Protein AF-A0AAW1LAT9-F1 (afdb_monomer)

Radius of gyration: 32.19 Å; Cα contacts (8 Å, |Δi|>4): 393; chains: 1; bounding box: 120×60×89 Å

Sequence (285 aa):
MSGELLQCYNRGCGQKYHADKNAEDSCRHHPGEPFFHDAYKGWSCCNRKCTDFTEFLNIRGCTVSKHSNIKPIEPEKPVQSIPDVEIVEVKPVQPAMKRPPFNTPMTTMNPEIAPSVKQNISVSSENTTNANSSEVTVGTSCKNRGCTTSYEGPTSDSSTCTYHPGVPIFHEVKLDVRQDNIYGRKKMTTSVIKLSPVRLYANLVFPQELGATFNIDIELNGVIDVEKSNVQMLGTKVEIKMKKAEPSNWRMLEYRKSSEGKAEVETLNPNDLAPKVEGVDLEDL

Secondary structure (DSSP, 8-state):
----EEEP-STTT--EEEGGG--TTSEEE--SPEEEETTEEEETTSS-EESSHHHHHT---SEEE----SPPPPPPP-----SS---------PPPPPPPPTTPPPEEP-PEEPHHHHGGGSS------------PPTTPBP-STT--PBP-STTGGGS------PPPPPBTTEEEEE-SS----S--TT-EEEEETTEEEEEEEETTTTTEEEEEEEEBSS-EEEEEEEEEEETTEEEEEEEESS----S-SB---------------TTS----PPP------

Nearest PDB structures (foldseek):
  2yrt-assembly1_A  TM=9.337E-01  e=6.700E-08  Homo sapiens
  2xcm-assembly2_F  TM=8.216E-01  e=5.467E-06  Arabidopsis thaliana
  2jki-assembly3_U  TM=8.603E-01  e=1.417E-03  Arabidopsis thaliana
  7krj-assembly1_C  TM=8.063E-01  e=4.499E-03  Homo sapiens
  7l7i-assembly1_E  TM=7.683E-01  e=5.607E-03  Homo sapiens

pLDDT: mean 72.93, std 19.45, range [32.0, 96.38]

Foldseek 3Di:
DPADWAFFQAALFRDTDGPVPFDFQPTAHAPFDWDADPLWIEGPRDPDIDNDPVVNSNPTHPDGGTGDNDHPDDPDDPPPPPPDDPDPPVPPQPPADDADDPPFDWDWADADEDPVQVVVPPDDDDDDDDDDDPDQDFQCADPAAQFGDTHRPPVCVPPDGDHDPDDDDDDAQKDKDFAPDFDDDDDQVVWIWIDDQFWTWTWGFDVVVVRDIDTDIAGFQGGFDNVPWHWYDDGGIIITHTHGPHPDDDPDGHHDDPPDDDDPDPPDDPPPDDDDDDDDDDDPD

Structure (mmCIF, N/CA/C/O backbone):
data_AF-A0AAW1LAT9-F1
#
_entry.id   AF-A0AAW1LAT9-F1
#
loop_
_atom_site.group_PDB
_atom_site.id
_atom_site.type_symbol
_atom_site.label_atom_id
_atom_site.label_alt_id
_atom_site.label_comp_id
_atom_site.label_asym_id
_atom_site.label_entity_id
_atom_site.label_seq_id
_atom_site.pdbx_PDB_ins_code
_atom_site.Cartn_x
_atom_site.Cartn_y
_atom_site.Cartn_z
_atom_site.occupancy
_atom_site.B_iso_or_equiv
_atom_site.auth_seq_id
_atom_site.auth_comp_id
_atom_site.auth_asym_id
_atom_site.auth_atom_id
_atom_site.pdbx_PDB_model_num
ATOM 1 N N . MET A 1 1 ? 13.968 -2.050 -49.271 1.00 48.12 1 MET A N 1
ATOM 2 C CA . MET A 1 1 ? 14.204 -3.131 -48.293 1.00 48.12 1 MET A CA 1
ATOM 3 C C . MET A 1 1 ? 13.776 -2.609 -46.934 1.00 48.12 1 MET A C 1
ATOM 5 O O . MET A 1 1 ? 14.471 -1.780 -46.365 1.00 48.12 1 MET A O 1
ATOM 9 N N . SER A 1 2 ? 12.582 -2.966 -46.475 1.00 59.56 2 SER A N 1
ATOM 10 C CA . SER A 1 2 ? 12.101 -2.628 -45.133 1.00 59.56 2 SER A CA 1
ATOM 11 C C . SER A 1 2 ? 12.754 -3.600 -44.149 1.00 59.56 2 SER A C 1
ATOM 13 O O . SER A 1 2 ? 12.370 -4.764 -44.097 1.00 59.56 2 SER A O 1
ATOM 15 N N . GLY A 1 3 ? 13.798 -3.149 -43.447 1.00 72.25 3 GLY A N 1
ATOM 16 C CA . GLY A 1 3 ? 14.499 -3.956 -42.446 1.00 72.25 3 GLY A CA 1
ATOM 17 C C . GLY A 1 3 ? 13.572 -4.378 -41.302 1.00 72.25 3 GLY A C 1
ATOM 18 O O . GLY A 1 3 ? 12.647 -3.647 -40.943 1.00 72.25 3 GLY A O 1
ATOM 19 N N . GLU A 1 4 ? 13.818 -5.557 -40.737 1.00 84.06 4 GLU A N 1
ATOM 20 C CA . GLU A 1 4 ? 13.051 -6.112 -39.620 1.00 84.06 4 GLU A CA 1
ATOM 21 C C . GLU A 1 4 ? 13.156 -5.214 -38.372 1.00 84.06 4 GLU A C 1
ATOM 23 O O . GLU A 1 4 ? 14.234 -4.735 -38.013 1.00 84.06 4 GLU A O 1
ATOM 28 N N . LEU A 1 5 ? 12.015 -4.956 -37.726 1.00 92.31 5 LEU A N 1
ATOM 29 C CA . LEU A 1 5 ? 11.924 -4.185 -36.484 1.00 92.31 5 LEU A CA 1
ATOM 30 C C . LEU A 1 5 ? 12.054 -5.131 -35.290 1.00 92.31 5 LEU A C 1
ATOM 32 O O . LEU A 1 5 ? 11.133 -5.894 -34.995 1.00 92.31 5 LEU A O 1
ATOM 36 N N . LEU A 1 6 ? 13.169 -5.035 -34.573 1.00 94.00 6 LEU A N 1
ATOM 37 C CA . LEU A 1 6 ? 13.438 -5.803 -33.360 1.00 94.00 6 LEU A CA 1
ATOM 38 C C . LEU A 1 6 ? 12.909 -5.062 -32.130 1.00 94.00 6 LEU A C 1
ATOM 40 O O . LEU A 1 6 ? 12.922 -3.834 -32.084 1.00 94.00 6 LEU A O 1
ATOM 44 N N . GLN A 1 7 ? 12.454 -5.790 -31.111 1.00 95.25 7 GLN A N 1
ATOM 45 C CA . GLN A 1 7 ? 12.047 -5.199 -29.834 1.00 95.25 7 GLN A CA 1
ATOM 46 C C . GLN A 1 7 ? 13.238 -5.104 -28.878 1.00 95.25 7 GLN A C 1
ATOM 48 O O . GLN A 1 7 ? 13.942 -6.087 -28.663 1.00 95.25 7 GLN A O 1
ATOM 53 N N . CYS A 1 8 ? 13.443 -3.933 -28.274 1.00 95.38 8 CYS A N 1
ATOM 54 C CA . CYS A 1 8 ? 14.449 -3.735 -27.241 1.00 95.38 8 CYS A CA 1
ATOM 55 C C . CYS A 1 8 ? 13.967 -4.284 -25.890 1.00 95.38 8 CYS A C 1
ATOM 57 O O . CYS A 1 8 ? 12.901 -3.900 -25.403 1.00 95.38 8 CYS A O 1
ATOM 59 N N . TYR A 1 9 ? 14.790 -5.114 -25.253 1.00 94.56 9 TYR A N 1
ATOM 60 C CA . TYR A 1 9 ? 14.552 -5.674 -23.921 1.00 94.56 9 TYR A CA 1
ATOM 61 C C . TYR A 1 9 ? 15.410 -5.041 -22.818 1.00 94.56 9 TYR A C 1
ATOM 63 O O . TYR A 1 9 ? 15.356 -5.478 -21.667 1.00 94.56 9 TYR A O 1
ATOM 71 N N . ASN A 1 10 ? 16.170 -3.986 -23.124 1.00 94.56 10 ASN A N 1
ATOM 72 C CA . ASN A 1 10 ? 16.824 -3.204 -22.081 1.00 94.56 10 ASN A CA 1
ATOM 73 C C . ASN A 1 10 ? 15.756 -2.588 -21.156 1.00 94.56 10 ASN A C 1
ATOM 75 O O . ASN A 1 10 ? 14.781 -1.980 -21.618 1.00 94.56 10 ASN A O 1
ATOM 79 N N . ARG A 1 11 ? 15.943 -2.741 -19.841 1.00 93.06 11 ARG A N 1
ATOM 80 C CA . ARG A 1 11 ? 14.981 -2.331 -18.805 1.00 93.06 11 ARG A CA 1
ATOM 81 C C . ARG A 1 11 ? 14.646 -0.837 -18.921 1.00 93.06 11 ARG A C 1
ATOM 83 O O . ARG A 1 11 ? 15.530 0.013 -18.869 1.00 93.06 11 ARG A O 1
ATOM 90 N N . GLY A 1 12 ? 13.365 -0.510 -19.092 1.00 91.12 12 GLY A N 1
ATOM 91 C CA . GLY A 1 12 ? 12.890 0.873 -19.246 1.00 91.12 12 GLY A CA 1
ATOM 92 C C . GLY A 1 12 ? 12.985 1.467 -20.661 1.00 91.12 12 GLY A C 1
ATOM 93 O O . GLY A 1 12 ? 12.679 2.644 -20.821 1.00 91.12 12 GLY A O 1
ATOM 94 N N . CYS A 1 13 ? 13.390 0.694 -21.681 1.00 93.12 13 CYS A N 1
ATOM 95 C CA . CYS A 1 13 ? 13.334 1.123 -23.085 1.00 93.12 13 CYS A CA 1
ATOM 96 C C . CYS A 1 13 ? 12.064 0.617 -23.792 1.00 93.12 13 CYS A C 1
ATOM 98 O O . CYS A 1 13 ? 11.197 1.416 -24.129 1.00 93.12 13 CYS A O 1
ATOM 100 N N . GLY A 1 14 ? 11.952 -0.695 -24.046 1.00 90.69 14 GLY A N 1
ATOM 101 C CA . GLY A 1 14 ? 10.774 -1.320 -24.676 1.00 90.69 14 GLY A CA 1
ATOM 102 C C . GLY A 1 14 ? 10.476 -0.913 -26.130 1.00 90.69 14 GLY A C 1
ATOM 103 O O . GLY A 1 14 ? 9.501 -1.391 -26.707 1.00 90.69 14 GLY A O 1
ATOM 104 N N . GLN A 1 15 ? 11.289 -0.041 -26.733 1.00 93.00 15 GLN A N 1
ATOM 105 C CA . GLN A 1 15 ? 11.086 0.471 -28.089 1.00 93.00 15 GLN A CA 1
ATOM 106 C C . GLN A 1 15 ? 11.431 -0.572 -29.155 1.00 93.00 15 GLN A C 1
ATOM 108 O O . GLN A 1 15 ? 12.270 -1.449 -28.941 1.00 93.00 15 GLN A O 1
ATOM 113 N N . LYS A 1 16 ? 10.807 -0.451 -30.331 1.00 95.31 16 LYS A N 1
ATOM 114 C CA . LYS A 1 16 ? 11.229 -1.187 -31.525 1.00 95.31 16 LYS A CA 1
ATOM 115 C C . LYS A 1 16 ? 12.318 -0.411 -32.256 1.00 95.31 16 LYS A C 1
ATOM 117 O O . LYS A 1 16 ? 12.238 0.812 -32.341 1.00 95.31 16 LYS A O 1
ATOM 122 N N . TYR A 1 17 ? 13.306 -1.115 -32.789 1.00 94.50 17 TYR A N 1
ATOM 123 C CA . TYR A 1 17 ? 14.447 -0.520 -33.471 1.00 94.50 17 TYR A CA 1
ATOM 124 C C . TYR A 1 17 ? 14.857 -1.351 -34.687 1.00 94.50 17 TYR A C 1
ATOM 126 O O . TYR A 1 17 ? 14.536 -2.533 -34.804 1.00 94.50 17 TYR A O 1
ATOM 134 N N . HIS A 1 18 ? 15.577 -0.706 -35.593 1.00 94.19 18 HIS A N 1
ATOM 135 C CA . HIS A 1 18 ? 16.177 -1.330 -36.762 1.00 94.19 18 HIS A CA 1
ATOM 136 C C . HIS A 1 18 ? 17.618 -1.734 -36.440 1.00 94.19 18 HIS A C 1
ATOM 138 O O . HIS A 1 18 ? 18.387 -0.912 -35.935 1.00 94.19 18 HIS A O 1
ATOM 144 N N . ALA A 1 19 ? 17.992 -2.985 -36.719 1.00 90.06 19 ALA A N 1
ATOM 145 C CA . ALA A 1 19 ? 19.326 -3.500 -36.399 1.00 90.06 19 ALA A CA 1
ATOM 146 C C . ALA A 1 19 ? 20.450 -2.720 -37.111 1.00 90.06 19 ALA A C 1
ATOM 148 O O . ALA A 1 19 ? 21.506 -2.492 -36.526 1.00 90.06 19 ALA A O 1
ATOM 149 N N . ASP A 1 20 ? 20.190 -2.249 -38.331 1.00 91.31 20 ASP A N 1
ATOM 150 C CA . ASP A 1 20 ? 21.094 -1.455 -39.170 1.00 91.31 20 ASP A CA 1
ATOM 151 C C . ASP A 1 20 ? 21.315 -0.020 -38.666 1.00 91.31 20 ASP A C 1
ATOM 153 O O . ASP A 1 20 ? 22.313 0.604 -39.019 1.00 91.31 20 ASP A O 1
ATOM 157 N N . LYS A 1 21 ? 20.425 0.501 -37.812 1.00 90.12 21 LYS A N 1
ATOM 158 C CA . LYS A 1 21 ? 20.499 1.870 -37.262 1.00 90.12 21 LYS A CA 1
ATOM 159 C C . LYS A 1 21 ? 20.801 1.905 -35.762 1.00 90.12 21 LYS A C 1
ATOM 161 O O . LYS A 1 21 ? 20.603 2.933 -35.123 1.00 90.12 21 LYS A O 1
ATOM 166 N N . ASN A 1 22 ? 21.247 0.788 -35.186 1.00 94.12 22 ASN A N 1
ATOM 167 C CA . ASN A 1 22 ? 21.493 0.661 -33.751 1.00 94.12 22 ASN A CA 1
ATOM 168 C C . ASN A 1 22 ? 22.874 1.224 -33.358 1.00 94.12 22 ASN A C 1
ATOM 170 O O . ASN A 1 22 ? 23.870 0.493 -33.320 1.00 94.12 22 ASN A O 1
ATOM 174 N N . ALA A 1 23 ? 22.933 2.526 -33.078 1.00 93.75 23 ALA A N 1
ATOM 175 C CA . ALA A 1 23 ? 24.131 3.210 -32.591 1.00 93.75 23 ALA A CA 1
ATOM 176 C C . ALA A 1 23 ? 24.282 3.095 -31.060 1.00 93.75 23 ALA A C 1
ATOM 178 O O . ALA A 1 23 ? 23.353 2.714 -30.346 1.00 93.75 23 ALA A O 1
ATOM 179 N N . GLU A 1 24 ? 25.472 3.412 -30.541 1.00 91.06 24 GLU A N 1
ATOM 180 C CA . GLU A 1 24 ? 25.800 3.312 -29.105 1.00 91.06 24 GLU A CA 1
ATOM 181 C C . GLU A 1 24 ? 24.995 4.251 -28.208 1.00 91.06 24 GLU A C 1
ATOM 183 O O . GLU A 1 24 ? 24.908 4.024 -27.006 1.00 91.06 24 GLU A O 1
ATOM 188 N N . ASP A 1 25 ? 24.370 5.269 -28.781 1.00 93.69 25 ASP A N 1
ATOM 189 C CA . ASP A 1 25 ? 23.540 6.245 -28.091 1.00 93.69 25 ASP A CA 1
ATOM 190 C C . ASP A 1 25 ? 22.029 6.071 -28.372 1.00 93.69 25 ASP A C 1
ATOM 192 O O . ASP A 1 25 ? 21.211 6.890 -27.949 1.00 93.69 25 ASP A O 1
ATOM 196 N N . SER A 1 26 ? 21.631 5.003 -29.074 1.00 94.38 26 SER A N 1
ATOM 197 C CA . SER A 1 26 ? 20.249 4.827 -29.552 1.00 94.38 26 SER A CA 1
ATOM 198 C C . SER A 1 26 ? 19.262 4.399 -28.460 1.00 94.38 26 SER A C 1
ATOM 200 O O . SER A 1 26 ? 18.085 4.758 -28.506 1.00 94.38 26 SER A O 1
ATOM 202 N N . CYS A 1 27 ? 19.715 3.666 -27.441 1.00 95.81 27 CYS A N 1
ATOM 203 C CA . CYS A 1 27 ? 18.862 3.140 -26.380 1.00 95.81 27 CYS A CA 1
ATOM 204 C C . CYS A 1 27 ? 19.122 3.841 -25.052 1.00 95.81 27 CYS A C 1
ATOM 206 O O . CYS A 1 27 ? 20.185 3.673 -24.464 1.00 95.81 27 CYS A O 1
ATOM 208 N N . ARG A 1 28 ? 18.106 4.497 -24.481 1.00 95.88 28 ARG A N 1
ATOM 209 C CA . ARG A 1 28 ? 18.156 4.988 -23.096 1.00 95.88 28 ARG A CA 1
ATOM 210 C C . ARG A 1 28 ? 17.435 4.031 -22.150 1.00 95.88 28 ARG A C 1
ATOM 212 O O . ARG A 1 28 ? 16.227 3.847 -22.270 1.00 95.88 28 ARG A O 1
ATOM 219 N N . HIS A 1 29 ? 18.153 3.438 -21.201 1.00 95.62 29 HIS A N 1
ATOM 220 C CA . HIS A 1 29 ? 17.629 2.383 -20.327 1.00 95.62 29 HIS A CA 1
ATOM 221 C C . HIS A 1 29 ? 18.217 2.444 -18.906 1.00 95.62 29 HIS A C 1
ATOM 223 O O . HIS A 1 29 ? 19.089 3.261 -18.605 1.00 95.62 29 HIS A O 1
ATOM 229 N N . HIS A 1 30 ? 17.727 1.580 -18.021 1.00 95.56 30 HIS A N 1
ATOM 230 C CA . HIS A 1 30 ? 18.280 1.341 -16.687 1.00 95.56 30 HIS A CA 1
ATOM 231 C C . HIS A 1 30 ? 19.121 0.058 -16.705 1.00 95.56 30 HIS A C 1
ATOM 233 O O . HIS A 1 30 ? 18.613 -0.973 -17.136 1.00 95.56 30 HIS A O 1
ATOM 239 N N . PRO A 1 31 ? 20.412 0.084 -16.334 1.00 94.44 31 PRO A N 1
ATOM 240 C CA . PRO A 1 31 ? 21.213 -1.135 -16.195 1.00 94.44 31 PRO A CA 1
ATOM 241 C C . PRO A 1 31 ? 20.987 -1.844 -14.851 1.00 94.44 31 PRO A C 1
ATOM 243 O O . PRO A 1 31 ? 21.379 -2.994 -14.702 1.00 94.44 31 PRO A O 1
ATOM 246 N N . GLY A 1 32 ? 20.389 -1.155 -13.875 1.00 91.94 32 GLY A N 1
ATOM 247 C CA . GLY A 1 32 ? 20.104 -1.693 -12.549 1.00 91.94 32 GLY A CA 1
ATOM 248 C C . GLY A 1 32 ? 18.796 -2.476 -12.480 1.00 91.94 32 GLY A C 1
ATOM 249 O O . GLY A 1 32 ? 17.990 -2.479 -13.412 1.00 91.94 32 GLY A O 1
ATOM 250 N N . GLU A 1 33 ? 18.574 -3.095 -11.328 1.00 91.75 33 GLU A N 1
ATOM 251 C CA . GLU A 1 33 ? 17.357 -3.839 -11.018 1.00 91.75 33 GLU A CA 1
ATOM 252 C C . GLU A 1 33 ? 16.305 -2.923 -10.382 1.00 91.75 33 GLU A C 1
ATOM 254 O O . GLU A 1 33 ? 16.654 -1.940 -9.709 1.00 91.75 33 GLU A O 1
ATOM 259 N N . PRO A 1 34 ? 15.012 -3.217 -10.583 1.00 92.62 34 PRO A N 1
ATOM 260 C CA . PRO A 1 34 ? 13.956 -2.509 -9.887 1.00 92.62 34 PRO A CA 1
ATOM 261 C C . PRO A 1 34 ? 14.001 -2.849 -8.391 1.00 92.62 34 PRO A C 1
ATOM 263 O O . PRO A 1 34 ? 14.203 -4.003 -8.016 1.00 92.62 34 PRO A O 1
ATOM 266 N N . PHE A 1 35 ? 13.784 -1.862 -7.525 1.00 90.31 35 PHE A N 1
ATOM 267 C CA . PHE A 1 35 ? 13.647 -2.078 -6.085 1.00 90.31 35 PHE A CA 1
ATOM 268 C C . PHE A 1 35 ? 12.377 -1.416 -5.551 1.00 90.31 35 PHE A C 1
ATOM 270 O O . PHE A 1 35 ? 11.938 -0.370 -6.041 1.00 90.31 35 PHE A O 1
ATOM 277 N N . PHE A 1 36 ? 11.814 -2.032 -4.515 1.00 93.31 36 PHE A N 1
ATOM 278 C CA . PHE A 1 36 ? 10.582 -1.609 -3.863 1.00 93.31 36 PHE A CA 1
ATOM 279 C C . PHE A 1 36 ? 10.824 -1.592 -2.348 1.00 93.31 36 PHE A C 1
ATOM 281 O O . PHE A 1 36 ? 10.936 -2.652 -1.737 1.00 93.31 36 PHE A O 1
ATOM 288 N N . HIS A 1 37 ? 10.958 -0.407 -1.748 1.00 86.19 37 HIS A N 1
ATOM 289 C CA . HIS A 1 37 ? 11.232 -0.243 -0.312 1.00 86.19 37 HIS A CA 1
ATOM 290 C C . HIS A 1 37 ? 10.500 0.990 0.227 1.00 86.19 37 HIS A C 1
ATOM 292 O O . HIS A 1 37 ? 10.488 2.023 -0.438 1.00 86.19 37 HIS A O 1
ATOM 298 N N . ASP A 1 38 ? 9.885 0.898 1.410 1.00 86.31 38 ASP A N 1
ATOM 299 C CA . ASP A 1 38 ? 9.142 1.994 2.063 1.00 86.31 38 ASP A CA 1
ATOM 300 C C . ASP A 1 38 ? 8.150 2.724 1.139 1.00 86.31 38 ASP A C 1
ATOM 302 O O . ASP A 1 38 ? 8.125 3.950 1.070 1.00 86.31 38 ASP A O 1
ATOM 306 N N . ALA A 1 39 ? 7.357 1.963 0.376 1.00 86.00 39 ALA A N 1
ATOM 307 C CA . ALA A 1 39 ? 6.431 2.454 -0.657 1.00 86.00 39 ALA A CA 1
ATOM 308 C C . ALA A 1 39 ? 7.078 3.176 -1.861 1.00 86.00 39 ALA A C 1
ATOM 310 O O . ALA A 1 39 ? 6.382 3.454 -2.846 1.00 86.00 39 ALA A O 1
ATOM 311 N N . TYR A 1 40 ? 8.394 3.394 -1.846 1.00 91.25 40 TYR A N 1
ATOM 312 C CA . TYR A 1 40 ? 9.151 3.894 -2.984 1.00 91.25 40 TYR A CA 1
ATOM 313 C C . TYR A 1 40 ? 9.488 2.784 -3.974 1.00 91.25 40 TYR A C 1
ATOM 315 O O . TYR A 1 40 ? 9.783 1.644 -3.611 1.00 91.25 40 TYR A O 1
ATOM 323 N N . LYS A 1 41 ? 9.472 3.162 -5.247 1.00 92.81 41 LYS A N 1
ATOM 324 C CA . LYS A 1 41 ? 9.793 2.338 -6.407 1.00 92.81 41 LYS A CA 1
ATOM 325 C C . LYS A 1 41 ? 10.890 3.044 -7.183 1.00 92.81 41 LYS A C 1
ATOM 327 O O . LYS A 1 41 ? 10.781 4.245 -7.453 1.00 92.81 41 LYS A O 1
ATOM 332 N N . GLY A 1 42 ? 11.948 2.329 -7.526 1.00 93.69 42 GLY A N 1
ATOM 333 C CA . GLY A 1 42 ? 13.090 2.916 -8.216 1.00 93.69 42 GLY A CA 1
ATOM 334 C C . GLY A 1 42 ? 13.979 1.870 -8.864 1.00 93.69 42 GLY A C 1
ATOM 335 O O . GLY A 1 42 ? 13.664 0.682 -8.868 1.00 93.69 42 GLY A O 1
ATOM 336 N N . TRP A 1 43 ? 15.096 2.331 -9.413 1.00 94.69 43 TRP A N 1
ATOM 337 C CA . TRP A 1 43 ? 16.090 1.496 -10.082 1.00 94.69 43 TRP A CA 1
ATOM 338 C C . TRP A 1 43 ? 17.419 1.591 -9.344 1.00 94.69 43 TRP A C 1
ATOM 340 O O . TRP A 1 43 ? 17.855 2.694 -9.030 1.00 94.69 43 TRP A O 1
ATOM 350 N N . SER A 1 44 ? 18.101 0.474 -9.095 1.00 93.88 44 SER A N 1
ATOM 351 C CA . SER A 1 44 ? 19.364 0.483 -8.335 1.00 93.88 44 SER A CA 1
ATOM 352 C C . SER A 1 44 ? 20.502 1.258 -9.017 1.00 93.88 44 SER A C 1
ATOM 354 O O . SER A 1 44 ? 21.474 1.632 -8.371 1.00 93.88 44 SER A O 1
ATOM 356 N N . CYS A 1 45 ? 20.379 1.542 -10.315 1.00 94.00 45 CYS A N 1
ATOM 357 C CA . CYS A 1 45 ? 21.356 2.297 -11.095 1.00 94.00 45 CYS A CA 1
ATOM 358 C C . CYS A 1 45 ? 21.230 3.823 -10.983 1.00 94.00 45 CYS A C 1
ATOM 360 O O . CYS A 1 45 ? 22.107 4.530 -11.478 1.00 94.00 45 CYS A O 1
ATOM 362 N N . CYS A 1 46 ? 20.153 4.364 -10.398 1.00 92.50 46 CYS A N 1
ATOM 363 C CA . CYS A 1 46 ? 20.010 5.811 -10.236 1.00 92.50 46 CYS A CA 1
ATOM 364 C C . CYS A 1 46 ? 19.118 6.199 -9.049 1.00 92.50 46 CYS A C 1
ATOM 366 O O . CYS A 1 46 ? 18.263 5.449 -8.602 1.00 92.50 46 CYS A O 1
ATOM 368 N N . ASN A 1 47 ? 19.256 7.434 -8.568 1.00 91.94 47 ASN A N 1
ATOM 369 C CA . ASN A 1 47 ? 18.522 7.905 -7.388 1.00 91.94 47 ASN A CA 1
ATOM 370 C C . ASN A 1 47 ? 17.069 8.333 -7.670 1.00 91.94 47 ASN A C 1
ATOM 372 O O . ASN A 1 47 ? 16.425 8.906 -6.792 1.00 91.94 47 ASN A O 1
ATOM 376 N N . ARG A 1 48 ? 16.536 8.082 -8.876 1.00 88.12 48 ARG A N 1
ATOM 377 C CA . ARG A 1 48 ? 15.139 8.405 -9.203 1.00 88.12 48 ARG A CA 1
ATOM 378 C C . ARG A 1 48 ? 14.214 7.407 -8.517 1.00 88.12 48 ARG A C 1
ATOM 380 O O . ARG A 1 48 ? 14.311 6.203 -8.753 1.00 88.12 48 ARG A O 1
ATOM 387 N N . LYS A 1 49 ? 13.316 7.928 -7.688 1.00 91.31 49 LYS A N 1
ATOM 388 C CA . LYS A 1 49 ? 12.327 7.161 -6.931 1.00 91.31 49 LYS A CA 1
ATOM 389 C C . LYS A 1 49 ? 10.975 7.843 -7.062 1.00 91.31 49 LYS A C 1
ATOM 391 O O . LYS A 1 49 ? 10.913 9.064 -7.160 1.00 91.31 49 LYS A O 1
ATOM 396 N N . CYS A 1 50 ? 9.917 7.055 -7.034 1.00 89.31 50 CYS A N 1
ATOM 397 C CA . CYS A 1 50 ? 8.539 7.534 -7.039 1.00 89.31 50 CYS A CA 1
ATOM 398 C C . CYS A 1 50 ? 7.684 6.625 -6.157 1.00 89.31 50 CYS A C 1
ATOM 400 O O . CYS A 1 50 ? 8.129 5.555 -5.737 1.00 89.31 50 CYS A O 1
ATOM 402 N N . THR A 1 51 ? 6.467 7.052 -5.856 1.00 90.25 51 THR A N 1
ATOM 403 C CA . THR A 1 51 ? 5.512 6.270 -5.061 1.00 90.25 51 THR A CA 1
ATOM 404 C C . THR A 1 51 ? 4.440 5.620 -5.937 1.00 90.25 51 THR A C 1
ATOM 406 O O . THR A 1 51 ? 3.926 4.557 -5.578 1.00 90.25 51 THR A O 1
ATOM 409 N N . ASP A 1 52 ? 4.150 6.175 -7.116 1.00 91.88 52 ASP A N 1
ATOM 410 C CA . ASP A 1 52 ? 3.199 5.619 -8.078 1.00 91.88 52 ASP A CA 1
ATOM 411 C C . ASP A 1 52 ? 3.836 4.559 -9.000 1.00 91.88 52 ASP A C 1
ATOM 413 O O . ASP A 1 52 ? 4.990 4.662 -9.414 1.00 91.88 52 ASP A O 1
ATOM 417 N N . PHE A 1 53 ? 3.089 3.497 -9.319 1.00 89.88 53 PHE A N 1
ATOM 418 C CA . PHE A 1 53 ? 3.606 2.409 -10.160 1.00 89.88 53 PHE A CA 1
ATOM 419 C C . PHE A 1 53 ? 3.690 2.793 -11.643 1.00 89.88 53 PHE A C 1
ATOM 421 O O . PHE A 1 53 ? 4.617 2.373 -12.334 1.00 89.88 53 PHE A O 1
ATOM 428 N N . THR A 1 54 ? 2.759 3.608 -12.134 1.00 91.44 54 THR 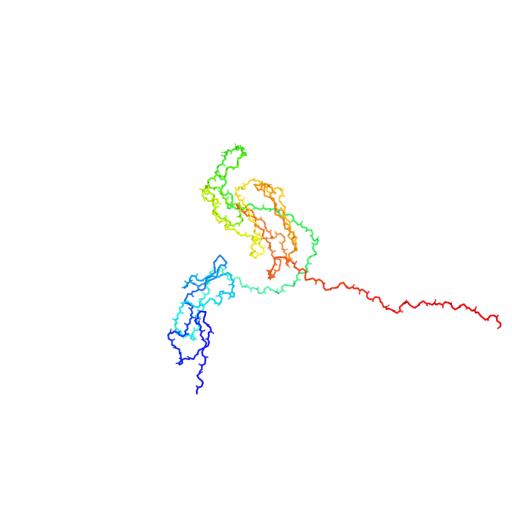A N 1
ATOM 429 C CA . THR A 1 54 ? 2.779 4.088 -13.523 1.00 91.44 54 THR A CA 1
ATOM 430 C C . THR A 1 54 ? 3.943 5.050 -13.721 1.00 91.44 54 THR A C 1
ATOM 432 O O . THR A 1 54 ? 4.666 4.963 -14.713 1.00 91.44 54 THR A O 1
ATOM 435 N N . GLU A 1 55 ? 4.177 5.929 -12.749 1.00 91.31 55 GLU A N 1
ATOM 436 C CA . GLU A 1 55 ? 5.341 6.813 -12.732 1.00 91.31 55 GLU A CA 1
ATOM 437 C C . GLU A 1 55 ? 6.655 6.021 -12.734 1.00 91.31 55 GLU A C 1
ATOM 439 O O . GLU A 1 55 ? 7.545 6.328 -13.526 1.00 91.31 55 GLU A O 1
ATOM 444 N N . PHE A 1 56 ? 6.742 4.948 -11.939 1.00 93.50 56 PHE A N 1
ATOM 445 C CA . PHE A 1 56 ? 7.900 4.051 -11.901 1.00 93.50 56 PHE A CA 1
ATOM 446 C C . PHE A 1 56 ? 8.242 3.467 -13.278 1.00 93.50 56 PHE A C 1
ATOM 448 O O . PHE A 1 56 ? 9.399 3.528 -13.707 1.00 93.50 56 PHE A O 1
ATOM 455 N N . LEU A 1 57 ? 7.238 2.939 -13.984 1.00 89.81 57 LEU A N 1
ATOM 456 C CA . LEU A 1 57 ? 7.410 2.394 -15.335 1.00 89.81 57 LEU A CA 1
ATOM 457 C C . LEU A 1 57 ? 7.860 3.465 -16.339 1.00 89.81 57 LEU A C 1
ATOM 459 O O . LEU A 1 57 ? 8.583 3.157 -17.285 1.00 89.81 57 LEU A O 1
ATOM 463 N N . ASN A 1 58 ? 7.473 4.721 -16.106 1.00 91.06 58 ASN A N 1
ATOM 464 C CA . ASN A 1 58 ? 7.812 5.866 -16.945 1.00 91.06 58 ASN A CA 1
ATOM 465 C C . ASN A 1 58 ? 9.131 6.559 -16.553 1.00 91.06 58 ASN A C 1
ATOM 467 O O . ASN A 1 58 ? 9.533 7.522 -17.219 1.00 91.06 58 ASN A O 1
ATOM 471 N N . ILE A 1 59 ? 9.841 6.095 -15.511 1.00 90.88 59 ILE A N 1
ATOM 472 C CA . ILE A 1 59 ? 11.154 6.647 -15.153 1.00 90.88 59 ILE A CA 1
ATOM 473 C C . ILE A 1 59 ? 12.095 6.445 -16.338 1.00 9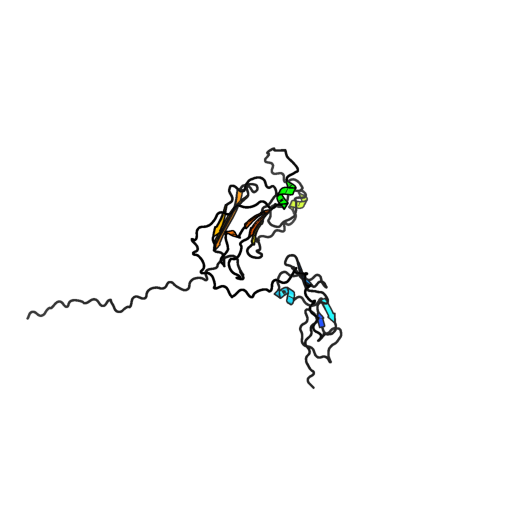0.88 59 ILE A C 1
ATOM 475 O O . ILE A 1 59 ? 12.535 5.333 -16.627 1.00 90.88 59 ILE A O 1
ATOM 479 N N . ARG A 1 60 ? 12.482 7.548 -16.986 1.00 92.81 60 ARG A N 1
ATOM 480 C CA . ARG A 1 60 ? 13.422 7.507 -18.112 1.00 92.81 60 ARG A CA 1
ATOM 481 C C . ARG A 1 60 ? 14.730 6.832 -17.694 1.00 92.81 60 ARG A C 1
ATOM 483 O O . ARG A 1 60 ? 15.286 7.194 -16.652 1.00 92.81 60 ARG A O 1
ATOM 490 N N . GLY A 1 61 ? 15.253 5.949 -18.548 1.00 94.69 61 GLY A N 1
ATOM 491 C CA . GLY A 1 61 ? 16.548 5.281 -18.368 1.00 94.69 61 GLY A CA 1
ATOM 492 C C . GLY A 1 61 ? 17.675 6.239 -17.974 1.00 94.69 61 GLY A C 1
ATOM 493 O O . GLY A 1 61 ? 17.678 7.388 -18.413 1.00 94.69 61 GLY A O 1
ATOM 494 N N . CYS A 1 62 ? 18.608 5.824 -17.123 1.00 95.56 62 CYS A N 1
ATOM 495 C CA . CYS A 1 62 ? 19.743 6.662 -16.716 1.00 95.56 62 CYS A CA 1
ATOM 496 C C . CYS A 1 62 ? 21.000 6.483 -17.579 1.00 95.56 62 CYS A C 1
ATOM 498 O O . CYS A 1 62 ? 21.881 7.336 -17.519 1.00 95.56 62 CYS A O 1
ATOM 500 N N . THR A 1 63 ? 21.065 5.427 -18.387 1.00 95.31 63 THR A N 1
ATOM 501 C CA . THR A 1 63 ? 22.231 5.060 -19.202 1.00 95.31 63 THR A CA 1
ATOM 502 C C . THR A 1 63 ? 21.848 5.018 -20.673 1.00 95.31 63 THR A C 1
ATOM 504 O O . THR A 1 63 ? 20.687 4.761 -20.998 1.00 95.31 63 THR A O 1
ATOM 507 N N . VAL A 1 64 ? 22.812 5.287 -21.551 1.00 96.38 64 VAL A N 1
ATOM 508 C CA . VAL A 1 64 ? 22.642 5.187 -23.001 1.00 96.38 64 VAL A CA 1
ATOM 509 C C . VAL A 1 64 ? 23.550 4.079 -23.541 1.00 96.38 64 VAL A C 1
ATOM 511 O O . VAL A 1 64 ? 24.688 3.961 -23.092 1.00 96.38 64 VAL A O 1
ATOM 514 N N . SER A 1 65 ? 23.023 3.226 -24.416 1.00 94.62 65 SER A N 1
ATOM 515 C CA . SER A 1 65 ? 23.738 2.107 -25.042 1.00 94.62 65 SER A CA 1
ATOM 516 C C . SER A 1 65 ? 23.073 1.704 -26.371 1.00 94.62 65 SER A C 1
ATOM 518 O O . SER A 1 65 ? 22.125 2.347 -26.828 1.00 94.62 65 SER A O 1
ATOM 520 N N . LYS A 1 66 ? 23.524 0.601 -26.982 1.00 96.31 66 LYS A N 1
ATOM 521 C CA . LYS A 1 66 ? 22.805 -0.062 -28.082 1.00 96.31 66 LYS A CA 1
ATOM 522 C C . LYS A 1 66 ? 21.543 -0.762 -27.569 1.00 96.31 66 LYS A C 1
ATOM 524 O O . LYS A 1 66 ? 21.520 -1.331 -26.476 1.00 96.31 66 LYS A O 1
ATOM 529 N N . HIS A 1 67 ? 20.495 -0.798 -28.386 1.00 96.12 67 HIS A N 1
ATOM 530 C CA . HIS A 1 67 ? 19.339 -1.653 -28.118 1.00 96.12 67 HIS A CA 1
ATOM 531 C C . HIS A 1 67 ? 19.741 -3.137 -28.144 1.00 96.12 67 HIS A C 1
ATOM 533 O O . HIS A 1 67 ? 20.600 -3.536 -28.934 1.00 96.12 67 HIS A O 1
ATOM 539 N N . SER A 1 68 ? 19.083 -3.950 -27.314 1.00 94.19 68 SER A N 1
ATOM 540 C CA . SER A 1 68 ? 19.273 -5.403 -27.251 1.00 94.19 68 SER A CA 1
ATOM 541 C C . SER A 1 68 ? 17.961 -6.127 -27.526 1.00 94.19 68 SER A C 1
ATOM 543 O O . SER A 1 68 ? 16.957 -5.842 -26.874 1.00 94.19 68 SER A O 1
ATOM 545 N N . ASN A 1 69 ? 17.971 -7.093 -28.443 1.00 93.75 69 ASN A N 1
ATOM 546 C CA . ASN A 1 69 ? 16.846 -7.990 -28.719 1.00 93.75 69 ASN A CA 1
ATOM 547 C C . ASN A 1 69 ? 16.858 -9.254 -27.841 1.00 93.75 69 ASN A C 1
ATOM 549 O O . ASN A 1 69 ? 16.023 -10.139 -28.022 1.00 93.75 69 ASN A O 1
ATOM 553 N N . ILE A 1 70 ? 17.785 -9.344 -26.887 1.00 91.12 70 ILE A N 1
ATOM 554 C CA . ILE A 1 70 ? 17.899 -10.472 -25.965 1.00 91.12 70 ILE A CA 1
ATOM 555 C C . ILE A 1 70 ? 17.094 -10.145 -24.713 1.00 91.12 70 ILE A C 1
ATOM 557 O O . ILE A 1 70 ? 17.444 -9.230 -23.966 1.00 91.12 70 ILE A O 1
ATOM 561 N N . LYS A 1 71 ? 16.023 -10.903 -24.467 1.00 89.12 71 LYS A N 1
ATOM 562 C CA . LYS A 1 71 ? 15.268 -10.822 -23.214 1.00 89.12 71 LYS A CA 1
ATOM 563 C C . LYS A 1 71 ? 16.190 -11.226 -22.051 1.00 89.12 71 LYS A C 1
ATOM 565 O O . LYS A 1 71 ? 16.692 -12.350 -22.079 1.00 89.12 71 LYS A O 1
ATOM 570 N N . PRO A 1 72 ? 16.417 -10.359 -21.042 1.00 81.25 72 PRO A N 1
ATOM 571 C CA . PRO A 1 72 ? 17.136 -10.750 -19.838 1.00 81.25 72 PRO A CA 1
ATOM 572 C C . PRO A 1 72 ? 16.476 -11.981 -19.220 1.00 81.25 72 PRO A C 1
ATOM 574 O O . PRO A 1 72 ? 15.253 -12.016 -19.080 1.00 81.25 72 PRO A O 1
ATOM 577 N N . ILE A 1 73 ? 17.281 -12.984 -18.876 1.00 78.94 73 ILE A N 1
ATOM 578 C CA . ILE A 1 73 ? 16.807 -14.163 -18.153 1.00 78.94 73 ILE A CA 1
ATOM 579 C C . ILE A 1 73 ? 16.296 -13.654 -16.806 1.00 78.94 73 ILE A C 1
ATOM 581 O O . ILE A 1 73 ? 17.038 -13.016 -16.056 1.00 78.94 73 ILE A O 1
ATOM 585 N N . GLU A 1 74 ? 15.006 -13.849 -16.547 1.00 75.06 74 GLU A N 1
ATOM 586 C CA . GLU A 1 74 ? 14.422 -13.506 -15.257 1.00 75.06 74 GLU A CA 1
ATOM 587 C C . GLU A 1 74 ? 15.122 -14.373 -14.205 1.00 75.06 74 GLU A C 1
ATOM 589 O O . GLU A 1 74 ? 15.211 -15.587 -14.413 1.00 75.06 74 GLU A O 1
ATOM 594 N N . PRO A 1 75 ? 15.692 -13.790 -13.133 1.00 72.06 75 PRO A N 1
ATOM 595 C CA . PRO A 1 75 ? 16.333 -14.591 -12.106 1.00 72.06 75 PRO A CA 1
ATOM 596 C C . PRO A 1 75 ? 15.305 -15.592 -11.588 1.00 72.06 75 PRO A C 1
ATOM 598 O O . PRO A 1 75 ? 14.213 -15.200 -11.166 1.00 72.06 75 PRO A O 1
ATOM 601 N N . GLU A 1 76 ? 15.645 -16.880 -11.654 1.00 72.62 76 GLU A N 1
ATOM 602 C CA . GLU A 1 76 ? 14.834 -17.918 -11.036 1.00 72.62 76 GLU A CA 1
ATOM 603 C C . GLU A 1 76 ? 14.636 -17.506 -9.581 1.00 72.62 76 GLU A C 1
ATOM 605 O O . GLU A 1 76 ? 15.604 -17.276 -8.848 1.00 72.62 76 GLU A O 1
ATOM 610 N N . LYS A 1 77 ? 13.371 -17.299 -9.190 1.00 65.69 77 LYS A N 1
ATOM 611 C CA . LYS A 1 77 ? 13.032 -16.962 -7.808 1.00 65.69 77 LYS A CA 1
ATOM 612 C C . LYS A 1 77 ? 13.761 -17.972 -6.928 1.00 65.69 77 LYS A C 1
ATOM 614 O O . LYS A 1 77 ? 13.594 -19.164 -7.189 1.00 65.69 77 LYS A O 1
ATOM 619 N N . PRO A 1 78 ? 14.548 -17.533 -5.926 1.00 54.88 78 PRO A N 1
ATOM 620 C CA . PRO A 1 78 ? 15.187 -18.453 -5.008 1.00 54.88 78 PRO A CA 1
ATOM 621 C C . PRO A 1 78 ? 14.120 -19.417 -4.519 1.00 54.88 78 PRO A C 1
ATOM 623 O O . PRO A 1 78 ? 13.141 -18.996 -3.892 1.00 54.88 78 PRO A O 1
ATOM 626 N N . VAL A 1 79 ? 14.279 -20.691 -4.871 1.00 50.44 79 VAL A N 1
ATOM 627 C CA . VAL A 1 79 ? 13.513 -21.765 -4.264 1.00 50.44 79 VAL A CA 1
ATOM 628 C C . VAL A 1 79 ? 13.983 -21.750 -2.823 1.00 50.44 79 VAL A C 1
ATOM 630 O O . VAL A 1 79 ? 15.010 -22.327 -2.475 1.00 50.44 79 VAL A O 1
ATOM 633 N N . GLN A 1 80 ? 13.287 -20.986 -1.982 1.00 52.31 80 GLN A N 1
ATOM 634 C CA . GLN A 1 80 ? 13.329 -21.241 -0.558 1.00 52.31 80 GLN A CA 1
ATOM 635 C C . GLN A 1 80 ? 13.028 -22.730 -0.442 1.00 52.31 80 GLN A C 1
ATOM 637 O O . GLN A 1 80 ? 12.063 -23.205 -1.041 1.00 52.31 80 GLN A O 1
ATOM 642 N N . SER A 1 81 ? 13.906 -23.473 0.222 1.00 42.88 81 SER A N 1
ATOM 643 C CA . SER A 1 81 ? 13.665 -24.863 0.571 1.00 42.88 81 SER A CA 1
ATOM 644 C C . SER A 1 81 ? 12.422 -24.890 1.454 1.00 42.88 81 SER A C 1
ATOM 646 O O . SER A 1 81 ? 12.502 -24.738 2.672 1.00 42.88 81 SER A O 1
ATOM 648 N N . ILE A 1 82 ? 11.263 -24.983 0.817 1.00 52.94 82 ILE A N 1
ATOM 649 C CA . ILE A 1 82 ? 10.018 -25.346 1.459 1.00 52.94 82 ILE A CA 1
ATOM 650 C C . ILE A 1 82 ? 10.266 -26.795 1.901 1.00 52.94 82 ILE A C 1
ATOM 652 O O . ILE A 1 82 ? 10.565 -27.618 1.030 1.00 52.94 82 ILE A O 1
ATOM 656 N N . PRO A 1 83 ? 10.259 -27.124 3.206 1.00 49.34 83 PRO A N 1
ATOM 657 C CA . PRO A 1 83 ? 10.199 -28.524 3.609 1.00 49.34 83 PRO A CA 1
ATOM 658 C C . PRO A 1 83 ? 8.976 -29.127 2.921 1.00 49.34 83 PRO A C 1
ATOM 660 O O . PRO A 1 83 ? 7.906 -28.548 3.053 1.00 49.34 83 PRO A O 1
ATOM 663 N N . ASP A 1 84 ? 9.199 -30.178 2.126 1.00 49.22 84 ASP A N 1
ATOM 664 C CA . ASP A 1 84 ? 8.245 -30.902 1.279 1.00 49.22 84 ASP A CA 1
ATOM 665 C C . ASP A 1 84 ? 6.987 -30.127 0.875 1.00 49.22 84 ASP A C 1
ATOM 667 O O . ASP A 1 84 ? 6.061 -29.910 1.651 1.00 49.22 84 ASP A O 1
ATOM 671 N N . VAL A 1 85 ? 6.947 -29.763 -0.405 1.00 47.50 85 VAL A N 1
ATOM 672 C CA . VAL A 1 85 ? 5.758 -29.298 -1.118 1.00 47.50 85 VAL A CA 1
ATOM 673 C C . VAL A 1 85 ? 4.559 -30.193 -0.767 1.00 47.50 85 VAL A C 1
ATOM 675 O O . VAL A 1 85 ? 4.349 -31.239 -1.379 1.00 47.50 85 VAL A O 1
ATOM 678 N N . GLU A 1 86 ? 3.726 -29.752 0.180 1.00 54.59 86 GLU A N 1
ATOM 679 C CA . GLU A 1 86 ? 2.298 -30.034 0.127 1.00 54.59 86 GLU A CA 1
ATOM 680 C C . GLU A 1 86 ? 1.855 -29.482 -1.223 1.00 54.59 86 GLU A C 1
ATOM 682 O O . GLU A 1 86 ? 1.867 -28.271 -1.465 1.00 54.59 86 GLU A O 1
ATOM 687 N N . ILE A 1 87 ? 1.563 -30.400 -2.142 1.00 53.94 87 ILE A N 1
ATOM 688 C CA . ILE A 1 87 ? 0.878 -30.127 -3.397 1.00 53.94 87 ILE A CA 1
ATOM 689 C C . ILE A 1 87 ? -0.216 -29.114 -3.062 1.00 53.94 87 ILE A C 1
ATOM 691 O O . ILE A 1 87 ? -1.065 -29.397 -2.217 1.00 53.94 87 ILE A O 1
ATOM 695 N N . VAL A 1 88 ? -0.179 -27.923 -3.676 1.00 53.03 88 VAL A N 1
ATOM 696 C CA . VAL A 1 88 ? -1.313 -27.001 -3.613 1.00 53.03 88 VAL A CA 1
ATOM 697 C C . VAL A 1 88 ? -2.435 -27.708 -4.350 1.00 53.03 88 VAL A C 1
ATOM 699 O O . VAL A 1 88 ? -2.591 -27.585 -5.564 1.00 53.03 88 VAL A O 1
ATOM 702 N N . GLU A 1 89 ? -3.178 -28.514 -3.603 1.00 54.56 89 GLU A N 1
ATOM 703 C CA . GLU A 1 89 ? -4.481 -28.992 -3.986 1.00 54.56 89 GLU A CA 1
ATOM 704 C C . GLU A 1 89 ? -5.243 -27.731 -4.370 1.00 54.56 89 GLU A C 1
ATOM 706 O O . GLU A 1 89 ? -5.411 -26.816 -3.552 1.00 54.56 89 GLU A O 1
ATOM 711 N N . VAL A 1 90 ? -5.586 -27.617 -5.656 1.00 53.09 90 VAL A N 1
ATOM 712 C CA . VAL A 1 90 ? -6.427 -26.535 -6.151 1.00 53.09 90 VAL A CA 1
ATOM 713 C C . VAL A 1 90 ? -7.731 -26.692 -5.391 1.00 53.09 90 VAL A C 1
ATOM 715 O O . VAL A 1 90 ? -8.578 -27.501 -5.769 1.00 53.09 90 VAL A O 1
ATOM 718 N N . LYS A 1 91 ? -7.849 -25.985 -4.259 1.00 57.00 91 LYS A N 1
ATOM 719 C CA . LYS A 1 91 ? -9.059 -26.017 -3.453 1.00 57.00 91 LYS A CA 1
ATOM 720 C C . LYS A 1 91 ? -10.182 -25.667 -4.415 1.00 57.00 91 LYS A C 1
ATOM 722 O O . LYS A 1 91 ? -10.062 -24.643 -5.100 1.00 57.00 91 LYS A O 1
ATOM 727 N N . PRO A 1 92 ? -11.223 -26.510 -4.510 1.00 55.94 92 PRO A N 1
ATOM 728 C CA . PRO A 1 92 ? -12.376 -26.210 -5.336 1.00 55.94 92 PRO A CA 1
ATOM 729 C C . PRO A 1 92 ? -12.783 -24.764 -5.084 1.00 55.94 92 PRO A C 1
ATOM 731 O O . PRO A 1 92 ? -12.743 -24.329 -3.928 1.00 55.94 92 PRO A O 1
ATOM 734 N N . VAL A 1 93 ? -13.117 -24.023 -6.148 1.00 54.78 93 VAL A N 1
ATOM 735 C CA . VAL A 1 93 ? -13.695 -22.679 -6.034 1.00 54.78 93 VAL A CA 1
ATOM 736 C C . VAL A 1 93 ? -14.814 -22.787 -5.009 1.00 54.78 93 VAL A C 1
ATOM 738 O O . VAL A 1 93 ? -15.846 -23.400 -5.281 1.00 54.78 93 VAL A O 1
ATOM 741 N N . GLN A 1 94 ? -14.560 -22.301 -3.791 1.00 62.91 94 GLN A N 1
ATOM 742 C CA . GLN A 1 94 ? -15.545 -22.431 -2.735 1.00 62.91 94 GLN A CA 1
ATOM 743 C C . GLN A 1 94 ? -16.733 -21.576 -3.160 1.00 62.91 94 GLN A C 1
ATOM 745 O O . GLN A 1 94 ? -16.524 -20.450 -3.628 1.00 62.91 94 GLN A O 1
ATOM 750 N N . PRO A 1 95 ? -17.964 -22.103 -3.067 1.00 62.88 95 PRO A N 1
ATOM 751 C CA . PRO A 1 95 ? -19.137 -21.306 -3.366 1.00 62.88 95 PRO A CA 1
ATOM 752 C C . PRO A 1 95 ? -19.084 -20.038 -2.514 1.00 62.88 95 PRO A C 1
ATOM 754 O O . PRO A 1 95 ? -18.810 -20.116 -1.315 1.00 62.88 95 PRO A O 1
ATOM 757 N N . ALA A 1 96 ? -19.305 -18.881 -3.148 1.00 64.81 96 ALA A N 1
ATOM 758 C CA . ALA A 1 96 ? -19.355 -17.601 -2.452 1.00 64.81 96 ALA A CA 1
ATOM 759 C C . ALA A 1 96 ? -20.330 -17.730 -1.278 1.00 64.81 96 ALA A C 1
ATOM 761 O O . ALA A 1 96 ? -21.495 -18.111 -1.466 1.00 64.81 96 ALA A O 1
ATOM 762 N N . MET A 1 97 ? -19.844 -17.487 -0.063 1.00 71.12 97 MET A N 1
ATOM 763 C CA . MET A 1 97 ? -20.687 -17.589 1.113 1.00 71.12 97 MET A CA 1
ATOM 764 C C . MET A 1 97 ? -21.763 -16.513 1.018 1.00 71.12 97 MET A C 1
ATOM 766 O O . MET A 1 97 ? -21.526 -15.387 0.576 1.00 71.12 97 MET A O 1
ATOM 770 N N . LYS A 1 98 ? -22.983 -16.851 1.442 1.00 81.69 98 LYS A N 1
ATOM 771 C CA . LYS A 1 98 ? -24.031 -15.840 1.561 1.00 81.69 98 LYS A CA 1
ATOM 772 C C . LYS A 1 98 ? -23.578 -14.828 2.607 1.00 81.69 98 LYS A C 1
ATOM 774 O O . LYS A 1 98 ? -23.385 -15.188 3.766 1.00 81.69 98 LYS A O 1
ATOM 779 N N . ARG A 1 99 ? -23.401 -13.576 2.180 1.00 88.06 99 ARG A N 1
ATOM 780 C CA . ARG A 1 99 ? -23.014 -12.463 3.049 1.00 88.06 99 ARG A CA 1
ATOM 781 C C . ARG A 1 99 ? -24.001 -12.370 4.220 1.00 88.06 99 ARG A C 1
ATOM 783 O O . ARG A 1 99 ? -25.194 -12.181 3.972 1.00 88.06 99 ARG A O 1
ATOM 790 N N . PRO A 1 100 ? -23.536 -12.492 5.474 1.00 90.38 100 PRO A N 1
ATOM 791 C CA . PRO A 1 100 ? -24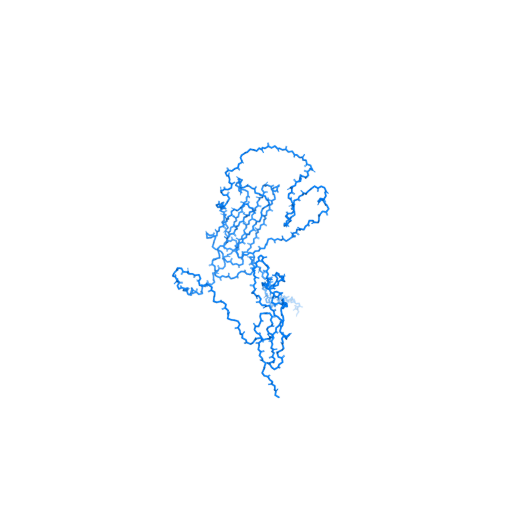.401 -12.310 6.628 1.00 90.38 100 PRO A CA 1
ATOM 792 C C . PRO A 1 100 ? -24.998 -10.893 6.674 1.00 90.38 100 PRO A C 1
ATOM 794 O O . PRO A 1 100 ? -24.362 -9.947 6.202 1.00 90.38 100 PRO A O 1
ATOM 797 N N . PRO A 1 101 ? -26.197 -10.715 7.254 1.00 90.38 101 PRO A N 1
ATOM 798 C CA . PRO A 1 101 ? -26.800 -9.399 7.441 1.00 90.38 101 PRO A CA 1
ATOM 799 C C . PRO A 1 101 ? -25.907 -8.437 8.239 1.00 90.38 101 PRO A C 1
ATOM 801 O O . PRO A 1 101 ? -25.220 -8.842 9.178 1.00 90.38 101 PRO A O 1
ATOM 804 N N . PHE A 1 102 ? -25.975 -7.140 7.932 1.00 88.81 102 PHE A N 1
ATOM 805 C CA . PHE A 1 102 ? -25.208 -6.095 8.629 1.00 88.81 102 PHE A CA 1
ATOM 806 C C . PHE A 1 102 ? -25.468 -6.040 10.147 1.00 88.81 102 PHE A C 1
ATOM 808 O O . PHE A 1 102 ? -24.586 -5.686 10.927 1.00 88.81 102 PHE A O 1
ATOM 815 N N . ASN A 1 103 ? -26.676 -6.403 10.580 1.00 89.19 103 ASN A N 1
ATOM 816 C CA . ASN A 1 103 ? -27.085 -6.422 11.986 1.00 89.19 103 ASN A CA 1
ATOM 817 C C . ASN A 1 103 ? -26.679 -7.708 12.730 1.00 89.19 103 ASN A C 1
ATOM 819 O O . ASN A 1 103 ? -27.131 -7.914 13.857 1.00 89.19 103 ASN A O 1
ATOM 823 N N . THR A 1 104 ? -25.844 -8.563 12.125 1.00 91.50 104 THR A N 1
ATOM 824 C CA . THR A 1 104 ? -25.285 -9.738 12.807 1.00 91.50 104 THR A CA 1
ATOM 825 C C . THR A 1 104 ? -24.604 -9.294 14.110 1.00 91.50 104 THR A C 1
ATOM 827 O O . THR A 1 104 ? -23.813 -8.343 14.077 1.00 91.50 104 THR A O 1
ATOM 830 N N . PRO A 1 105 ? -24.889 -9.948 15.256 1.00 94.06 105 PRO A N 1
ATOM 831 C CA . PRO A 1 105 ? -24.294 -9.581 16.535 1.00 94.06 105 PRO A CA 1
ATOM 832 C C . PRO A 1 105 ? -22.768 -9.512 16.459 1.00 94.06 105 PRO A C 1
ATOM 834 O O . PRO A 1 105 ? -22.125 -10.350 15.827 1.00 94.06 105 PRO A O 1
ATOM 837 N N . MET A 1 106 ? -22.191 -8.500 17.105 1.00 95.19 106 MET A N 1
ATOM 838 C CA . MET A 1 106 ? -20.744 -8.311 17.128 1.00 95.19 106 MET A CA 1
ATOM 839 C C . MET A 1 106 ? -20.142 -8.917 18.398 1.00 95.19 106 MET A C 1
ATOM 841 O O . MET A 1 106 ? -20.637 -8.679 19.501 1.00 95.19 106 MET A O 1
ATOM 845 N N . THR A 1 107 ? -19.028 -9.620 18.249 1.00 94.69 107 THR A N 1
ATOM 846 C CA . THR A 1 107 ? -18.225 -10.172 19.340 1.00 94.69 107 THR A CA 1
ATOM 847 C C . THR A 1 107 ? -17.197 -9.146 19.796 1.00 94.69 107 THR A C 1
ATOM 849 O O . THR A 1 107 ? -16.462 -8.595 18.976 1.00 94.69 107 THR A O 1
ATOM 852 N N . THR A 1 108 ? -17.123 -8.890 21.102 1.00 94.44 108 THR A N 1
ATOM 853 C CA . THR A 1 108 ? -16.074 -8.042 21.685 1.00 94.44 108 THR A CA 1
ATOM 854 C C . THR A 1 108 ? -14.744 -8.792 21.693 1.00 94.44 108 THR A C 1
ATOM 856 O O . THR A 1 108 ? -14.650 -9.884 22.250 1.00 94.44 108 THR A O 1
ATOM 859 N N . MET A 1 109 ? -13.715 -8.196 21.096 1.00 91.00 109 MET A N 1
ATOM 860 C CA . MET A 1 109 ? -12.375 -8.769 21.020 1.00 91.00 109 MET A CA 1
ATOM 861 C C . MET A 1 109 ? -11.573 -8.439 22.277 1.00 91.00 109 MET A C 1
ATOM 863 O O . MET A 1 109 ? -11.553 -7.292 22.725 1.00 91.00 109 MET A O 1
ATOM 867 N N . ASN A 1 110 ? -10.853 -9.432 22.799 1.00 84.50 110 ASN A N 1
ATOM 868 C CA . ASN A 1 110 ? -9.909 -9.245 23.895 1.00 84.50 110 ASN A CA 1
ATOM 869 C C . ASN A 1 110 ? -8.504 -8.992 23.323 1.00 84.50 110 ASN A C 1
ATOM 871 O O . ASN A 1 110 ? -7.922 -9.908 22.742 1.00 84.50 110 ASN A O 1
ATOM 875 N N . PRO A 1 111 ? -7.949 -7.775 23.449 1.00 81.56 111 PRO A N 1
ATOM 876 C CA . PRO A 1 111 ? -6.623 -7.471 22.930 1.00 81.56 111 PRO A CA 1
ATOM 877 C C . PRO A 1 111 ? -5.522 -8.188 23.719 1.00 81.56 111 PRO A C 1
ATOM 879 O O . PRO A 1 111 ? -5.486 -8.132 24.950 1.00 81.56 111 PRO A O 1
ATOM 882 N N . GLU A 1 112 ? -4.580 -8.806 23.008 1.00 81.75 112 GLU A N 1
ATOM 883 C CA . GLU A 1 112 ? -3.395 -9.429 23.598 1.00 81.75 112 GLU A CA 1
ATOM 884 C C . GLU A 1 112 ? -2.196 -8.469 23.567 1.00 81.75 112 GLU A C 1
ATOM 886 O O . GLU A 1 112 ? -1.949 -7.786 22.575 1.00 81.75 112 GLU A O 1
ATOM 891 N N . ILE A 1 113 ? -1.412 -8.417 24.646 1.00 76.00 113 ILE A N 1
ATOM 892 C CA . ILE A 1 113 ? -0.165 -7.639 24.682 1.00 76.00 113 ILE A CA 1
ATOM 893 C C . ILE A 1 113 ? 0.943 -8.435 23.989 1.00 76.00 113 ILE A C 1
ATOM 895 O O . ILE A 1 113 ? 1.290 -9.535 24.435 1.00 76.00 113 ILE A O 1
ATOM 899 N N . ALA A 1 114 ? 1.534 -7.856 22.941 1.00 71.75 114 ALA A N 1
ATOM 900 C CA . ALA A 1 114 ? 2.603 -8.495 22.187 1.00 71.75 114 ALA A CA 1
ATOM 901 C C . ALA A 1 114 ? 3.842 -8.781 23.072 1.00 71.75 114 ALA A C 1
ATOM 903 O O . ALA A 1 114 ? 4.189 -7.964 23.933 1.00 71.75 114 ALA A O 1
ATOM 904 N N . PRO A 1 115 ? 4.562 -9.902 22.856 1.00 66.38 115 PRO A N 1
ATOM 905 C CA . PRO A 1 115 ? 5.736 -10.273 23.654 1.00 66.38 115 PRO A CA 1
ATOM 906 C C . PRO A 1 115 ? 6.848 -9.217 23.676 1.00 66.38 115 PRO A C 1
ATOM 908 O O . PRO A 1 115 ? 7.490 -9.030 24.707 1.00 66.38 115 PRO A O 1
ATOM 911 N N . SER A 1 116 ? 7.023 -8.476 22.579 1.00 59.06 116 SER A N 1
ATOM 912 C CA . SER A 1 116 ? 7.999 -7.383 22.455 1.00 59.06 116 SER A CA 1
ATOM 913 C C . SER A 1 116 ? 7.777 -6.250 23.460 1.00 59.06 116 SER A C 1
ATOM 915 O O . SER A 1 116 ? 8.720 -5.562 23.832 1.00 59.06 116 SER A O 1
ATOM 917 N N . VAL A 1 117 ? 6.545 -6.074 23.946 1.00 59.72 117 VAL A N 1
ATOM 918 C CA . VAL A 1 117 ? 6.224 -5.086 24.984 1.00 59.72 117 VAL A CA 1
ATOM 919 C C . VAL A 1 117 ? 6.550 -5.629 26.375 1.00 59.72 117 VAL A C 1
ATOM 921 O O . VAL A 1 117 ? 6.916 -4.860 27.256 1.00 59.72 117 VAL A O 1
ATOM 924 N N . LYS A 1 118 ? 6.479 -6.951 26.583 1.00 60.41 118 LYS A N 1
ATOM 925 C CA . LYS A 1 118 ? 6.731 -7.581 27.890 1.00 60.41 118 LYS A CA 1
ATOM 926 C C . LYS A 1 118 ? 8.195 -7.449 28.332 1.00 60.41 118 LYS A C 1
ATOM 928 O O . LYS A 1 118 ? 8.451 -7.338 29.526 1.00 60.41 118 LYS A O 1
ATOM 933 N N . GLN A 1 119 ? 9.139 -7.428 27.389 1.00 53.06 119 GLN A N 1
ATOM 934 C CA . GLN A 1 119 ? 10.579 -7.398 27.680 1.00 53.06 119 GLN A CA 1
ATOM 935 C C . GLN A 1 119 ? 11.109 -6.021 28.120 1.00 53.06 119 GLN A C 1
ATOM 937 O O . GLN A 1 119 ? 12.113 -5.963 28.818 1.00 53.06 119 GLN A O 1
ATOM 942 N N . ASN A 1 120 ? 10.412 -4.922 27.809 1.00 49.97 120 ASN A N 1
ATOM 943 C CA . ASN A 1 120 ? 10.851 -3.563 28.166 1.00 49.97 120 ASN A CA 1
ATOM 944 C C . ASN A 1 120 ? 10.341 -3.085 29.545 1.00 49.97 120 ASN A C 1
ATOM 946 O O . ASN A 1 120 ? 10.522 -1.925 29.899 1.00 49.97 120 ASN A O 1
ATOM 950 N N . ILE A 1 121 ? 9.672 -3.945 30.324 1.00 52.12 121 ILE A N 1
ATOM 951 C CA . ILE A 1 121 ? 8.955 -3.557 31.557 1.00 52.12 121 ILE A CA 1
ATOM 952 C C . ILE A 1 121 ? 9.829 -3.676 32.823 1.00 52.12 121 ILE A C 1
ATOM 954 O O . ILE A 1 121 ? 9.432 -3.218 33.892 1.00 52.12 121 ILE A O 1
ATOM 958 N N . SER A 1 122 ? 11.038 -4.233 32.731 1.00 36.22 122 SER A N 1
ATOM 959 C CA . SER A 1 122 ? 11.900 -4.493 33.894 1.00 36.22 122 SER A CA 1
ATOM 960 C C . SER A 1 122 ? 12.747 -3.309 34.384 1.00 36.22 122 SER A C 1
ATOM 962 O O . SER A 1 122 ? 13.589 -3.517 35.254 1.00 36.22 122 SER A O 1
ATOM 964 N N . VAL A 1 123 ? 12.545 -2.074 33.905 1.00 40.75 123 VAL A N 1
ATOM 965 C CA . VAL A 1 123 ? 13.305 -0.911 34.403 1.00 40.75 123 VAL A CA 1
ATOM 966 C C . VAL A 1 123 ? 12.390 0.294 34.660 1.00 40.75 123 VAL A C 1
ATOM 968 O O . VAL A 1 123 ? 11.601 0.682 33.802 1.00 40.75 123 VAL A O 1
ATOM 971 N N . SER A 1 124 ? 12.554 0.869 35.857 1.00 35.84 124 SER A N 1
ATOM 972 C CA . SER A 1 124 ? 12.050 2.164 36.352 1.00 35.84 124 SER A CA 1
ATOM 973 C C . SER A 1 124 ? 10.648 2.193 36.976 1.00 35.84 124 SER A C 1
ATOM 975 O O . SER A 1 124 ? 9.648 2.532 36.342 1.00 35.84 124 SER A O 1
ATOM 977 N N . SER A 1 125 ? 10.610 1.919 38.280 1.00 38.72 125 SER A N 1
ATOM 978 C CA . SER A 1 125 ? 9.638 2.507 39.208 1.00 38.72 125 SER A CA 1
ATOM 979 C C . SER A 1 125 ? 10.133 3.887 39.674 1.00 38.72 125 SER A C 1
ATOM 981 O O . SER A 1 125 ? 11.335 4.083 39.803 1.00 38.72 125 SER A O 1
ATOM 983 N N . GLU A 1 126 ? 9.171 4.771 39.971 1.00 40.44 126 GLU A N 1
ATOM 984 C CA . GLU A 1 126 ? 9.265 6.011 40.774 1.00 40.44 126 GLU A CA 1
ATOM 985 C C . GLU A 1 126 ? 9.881 7.266 40.119 1.00 40.44 126 GLU A C 1
ATOM 987 O O . GLU A 1 126 ? 11.089 7.460 40.093 1.00 40.44 126 GLU A O 1
ATOM 992 N N . ASN A 1 127 ? 9.037 8.213 39.682 1.00 34.09 127 ASN A N 1
ATOM 993 C CA . ASN A 1 127 ? 8.595 9.296 40.573 1.00 34.09 127 ASN A CA 1
ATOM 994 C C . ASN A 1 127 ? 7.471 10.153 39.958 1.00 34.09 127 ASN A C 1
ATOM 996 O O . ASN A 1 127 ? 7.487 10.502 38.781 1.00 34.09 127 ASN A O 1
ATOM 1000 N N . THR A 1 128 ? 6.495 10.489 40.798 1.00 38.94 128 THR A N 1
ATOM 1001 C CA . THR A 1 128 ? 5.348 11.365 40.527 1.00 38.94 128 THR A CA 1
ATOM 1002 C C . THR A 1 128 ? 5.677 12.778 41.000 1.00 38.94 128 THR A C 1
ATOM 1004 O O . THR A 1 128 ? 6.038 12.902 42.162 1.00 38.94 128 THR A O 1
ATOM 1007 N N . THR A 1 129 ? 5.423 13.820 40.199 1.00 32.09 129 THR A N 1
ATOM 1008 C CA . THR A 1 129 ? 4.879 15.113 40.677 1.00 32.09 129 THR A CA 1
ATOM 1009 C C . THR A 1 129 ? 4.321 15.971 39.530 1.00 32.09 129 THR A C 1
ATOM 1011 O O . THR A 1 129 ? 4.910 16.099 38.462 1.00 32.09 129 THR A O 1
ATOM 1014 N N . ASN A 1 130 ? 3.147 16.555 39.792 1.00 41.06 130 ASN A N 1
ATOM 1015 C CA . ASN A 1 130 ? 2.475 17.626 39.047 1.00 41.06 130 ASN A CA 1
ATOM 1016 C C . ASN A 1 130 ? 3.361 18.871 38.865 1.00 41.06 130 ASN A C 1
ATOM 1018 O O . ASN A 1 130 ? 4.002 19.267 39.833 1.00 41.06 130 ASN A O 1
ATOM 1022 N N . ALA A 1 131 ? 3.220 19.589 37.742 1.00 32.00 131 ALA A N 1
ATOM 1023 C CA . ALA A 1 131 ? 2.942 21.034 37.740 1.00 32.00 131 ALA A CA 1
ATOM 1024 C C . ALA A 1 131 ? 2.710 21.579 36.321 1.00 32.00 131 ALA A C 1
ATOM 1026 O O . ALA A 1 131 ? 3.397 21.245 35.363 1.00 32.00 131 ALA A O 1
ATOM 1027 N N . ASN A 1 132 ? 1.718 22.456 36.241 1.00 45.03 132 ASN A N 1
ATOM 1028 C CA . ASN A 1 132 ? 1.328 23.286 35.115 1.00 45.03 132 ASN A CA 1
ATOM 1029 C C . ASN A 1 132 ? 2.440 24.328 34.849 1.00 45.03 132 ASN A C 1
ATOM 1031 O O . ASN A 1 132 ? 2.642 25.207 35.684 1.00 45.03 132 ASN A O 1
ATOM 1035 N N . SER A 1 133 ? 3.174 24.230 33.736 1.00 36.28 133 SER A N 1
ATOM 1036 C CA . SER A 1 133 ? 4.103 25.273 33.273 1.00 36.28 133 SER A CA 1
ATOM 1037 C C . SER A 1 133 ? 4.127 25.301 31.746 1.00 36.28 133 SER A C 1
ATOM 1039 O O . SER A 1 133 ? 4.343 24.274 31.105 1.00 36.28 133 SER A O 1
ATOM 1041 N N . SER A 1 134 ? 3.893 26.475 31.161 1.00 50.94 134 SER A N 1
ATOM 1042 C CA . SER A 1 134 ? 3.900 26.741 29.714 1.00 50.94 134 SER A CA 1
ATOM 1043 C C . SER A 1 134 ? 5.315 26.794 29.121 1.00 50.94 134 SER A C 1
ATOM 1045 O O . SER A 1 134 ? 5.569 27.545 28.183 1.00 50.94 134 SER A O 1
ATOM 1047 N N . GLU A 1 135 ? 6.251 26.031 29.675 1.00 54.12 135 GLU A N 1
ATOM 1048 C CA . GLU A 1 135 ? 7.658 26.051 29.295 1.00 54.12 135 GLU A CA 1
ATOM 1049 C C . GLU A 1 135 ? 7.983 24.740 28.573 1.00 54.12 135 GLU A C 1
ATOM 1051 O O . GLU A 1 135 ? 8.124 23.680 29.184 1.00 54.12 135 GLU A O 1
ATOM 1056 N N . VAL A 1 136 ? 8.012 24.791 27.237 1.00 66.56 136 VAL A N 1
ATOM 1057 C CA . VAL A 1 136 ? 8.414 23.646 26.413 1.00 66.56 136 VAL A CA 1
ATOM 1058 C C . VAL A 1 136 ? 9.899 23.408 26.668 1.00 66.56 136 VAL A C 1
ATOM 1060 O O . VAL A 1 136 ? 10.729 24.272 26.398 1.00 66.56 136 VAL A O 1
ATOM 1063 N N . THR A 1 137 ? 10.249 22.253 27.225 1.00 74.81 137 THR A N 1
ATOM 1064 C CA . THR A 1 137 ? 11.644 21.914 27.508 1.00 74.81 137 THR A CA 1
ATOM 1065 C C . THR A 1 137 ? 12.343 21.440 26.238 1.00 74.81 137 THR A C 1
ATOM 1067 O O . THR A 1 137 ? 11.744 20.761 25.394 1.00 74.81 137 THR A O 1
ATOM 1070 N N . VAL A 1 138 ? 13.622 21.796 26.094 1.00 76.50 138 VAL A N 1
ATOM 1071 C CA . VAL A 1 138 ? 14.475 21.308 25.001 1.00 76.50 138 VAL A CA 1
ATOM 1072 C C . VAL A 1 138 ? 14.462 19.777 25.004 1.00 76.50 138 VAL A C 1
ATOM 1074 O O . VAL A 1 138 ? 14.709 19.149 26.031 1.00 76.50 138 VAL A O 1
ATOM 1077 N N . GLY A 1 139 ? 14.125 19.185 23.860 1.00 71.69 139 GLY A N 1
ATOM 1078 C CA . GLY A 1 139 ? 13.904 17.751 23.679 1.00 71.69 139 GLY A CA 1
ATOM 1079 C C . GLY A 1 139 ? 12.433 17.334 23.563 1.00 71.69 139 GLY A C 1
ATOM 1080 O O . GLY A 1 139 ? 12.175 16.186 23.200 1.00 71.69 139 GLY A O 1
ATOM 1081 N N . THR A 1 140 ? 11.466 18.230 23.805 1.00 76.44 140 THR A N 1
ATOM 1082 C CA . THR A 1 140 ? 10.031 17.919 23.644 1.00 76.44 140 THR A CA 1
ATOM 1083 C C . THR A 1 140 ? 9.705 17.599 22.183 1.00 76.44 140 THR A C 1
ATOM 1085 O O . THR A 1 140 ? 9.947 18.420 21.303 1.00 76.44 140 THR A O 1
ATOM 1088 N N . SER A 1 141 ? 9.139 16.423 21.906 1.00 77.00 141 SER A N 1
ATOM 1089 C CA . SER A 1 141 ? 8.785 16.005 20.544 1.00 77.00 141 SER A CA 1
ATOM 1090 C C . SER A 1 141 ? 7.602 16.794 19.972 1.00 77.00 141 SER A C 1
ATOM 1092 O O . SER A 1 141 ? 6.660 17.157 20.684 1.00 77.00 141 SER A O 1
ATOM 1094 N N . CYS A 1 142 ? 7.633 17.047 18.661 1.00 77.56 142 CYS A N 1
ATOM 1095 C CA . CYS A 1 142 ? 6.543 17.716 17.959 1.00 77.56 142 CYS A CA 1
ATOM 1096 C C . CYS A 1 142 ? 5.236 16.906 18.038 1.00 77.56 142 CYS A C 1
ATOM 1098 O O . CYS A 1 142 ? 5.230 15.692 17.848 1.00 77.56 142 CYS A O 1
ATOM 1100 N N . LYS A 1 143 ? 4.111 17.592 18.279 1.00 73.94 143 LYS A N 1
ATOM 1101 C CA . LYS A 1 143 ? 2.771 16.983 18.401 1.00 73.94 143 LYS A CA 1
ATOM 1102 C C . LYS A 1 143 ? 2.036 16.811 17.065 1.00 73.94 143 LYS A C 1
ATOM 1104 O O . LYS A 1 143 ? 0.926 16.287 17.036 1.00 73.94 143 LYS A O 1
ATOM 1109 N N . ASN A 1 144 ? 2.615 17.278 15.958 1.00 69.25 144 ASN A N 1
ATOM 1110 C CA . ASN A 1 144 ? 2.003 17.150 14.640 1.00 69.25 144 ASN A CA 1
ATOM 1111 C C . ASN A 1 144 ? 2.306 15.776 14.030 1.00 69.25 144 ASN A C 1
ATOM 1113 O O . ASN A 1 144 ? 3.453 15.329 13.992 1.00 69.25 144 ASN A O 1
ATOM 1117 N N . ARG A 1 145 ? 1.268 15.119 13.502 1.00 62.91 145 ARG A N 1
ATOM 1118 C CA . ARG A 1 145 ? 1.336 13.745 12.980 1.00 62.91 145 ARG A CA 1
ATOM 1119 C C . ARG A 1 145 ? 2.397 13.596 11.887 1.00 62.91 145 ARG A C 1
ATOM 1121 O O . ARG A 1 145 ? 2.277 14.166 10.807 1.00 62.91 145 ARG A O 1
ATOM 1128 N N . GLY A 1 146 ? 3.410 12.770 12.138 1.00 65.12 146 GLY A N 1
ATOM 1129 C CA . GLY A 1 146 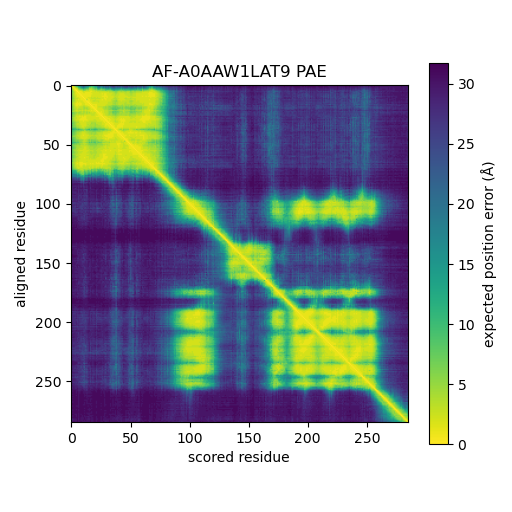? 4.487 12.498 11.181 1.00 65.12 146 GLY A CA 1
ATOM 1130 C C . GLY A 1 146 ? 5.666 13.473 11.237 1.00 65.12 146 GLY A C 1
ATOM 1131 O O . GLY A 1 146 ? 6.617 13.274 10.489 1.00 65.12 146 GLY A O 1
ATOM 1132 N N . CYS A 1 147 ? 5.645 14.472 12.125 1.00 73.75 147 CYS A N 1
ATOM 1133 C CA . CYS A 1 147 ? 6.835 15.260 12.423 1.00 73.75 147 CYS A CA 1
ATOM 1134 C C . CYS A 1 147 ? 7.705 14.511 13.442 1.00 73.75 147 CYS A C 1
ATOM 1136 O O . CYS A 1 147 ? 7.224 14.118 14.502 1.00 73.75 147 CYS A O 1
ATOM 1138 N N . THR A 1 148 ? 8.985 14.310 13.129 1.00 76.50 148 THR A N 1
ATOM 1139 C CA . THR A 1 148 ? 9.955 13.645 14.020 1.00 76.50 148 THR A CA 1
ATOM 1140 C C . THR A 1 148 ? 10.879 14.624 14.740 1.00 76.50 148 THR A C 1
ATOM 1142 O O . THR A 1 148 ? 11.817 14.201 15.408 1.00 76.50 148 THR A O 1
ATOM 1145 N N . THR A 1 149 ? 10.658 15.927 14.577 1.00 74.50 149 THR A N 1
ATOM 1146 C CA . THR A 1 149 ? 11.518 16.965 15.148 1.00 74.50 149 THR A CA 1
ATOM 1147 C C . THR A 1 149 ? 11.198 17.168 16.627 1.00 74.50 149 THR A C 1
ATOM 1149 O O . THR A 1 149 ? 10.029 17.193 17.021 1.00 74.50 149 THR A O 1
ATOM 1152 N N . SER A 1 150 ? 12.236 17.343 17.439 1.00 81.56 150 SER A N 1
ATOM 1153 C CA . SER A 1 150 ? 12.116 17.765 18.834 1.00 81.56 150 SER A CA 1
ATOM 1154 C C . SER A 1 150 ? 12.464 19.243 18.966 1.00 81.56 150 SER A C 1
ATOM 1156 O O . SER A 1 150 ? 13.266 19.766 18.202 1.00 81.56 150 SER A O 1
ATOM 1158 N N . TYR A 1 151 ? 11.851 19.922 19.928 1.00 81.25 151 TYR A N 1
ATOM 1159 C CA . TYR A 1 151 ? 12.115 21.321 20.236 1.00 81.25 151 TYR A CA 1
ATOM 1160 C C . TYR A 1 151 ? 13.567 21.503 20.704 1.00 81.25 151 TYR A C 1
ATOM 1162 O O . TYR A 1 151 ? 13.976 20.887 21.686 1.00 81.25 151 TYR A O 1
ATOM 1170 N N . GLU A 1 152 ? 14.345 22.346 20.026 1.00 80.00 152 GLU A N 1
ATOM 1171 C CA . GLU A 1 152 ? 15.764 22.610 20.332 1.00 80.00 152 GLU A CA 1
ATOM 1172 C C . GLU A 1 152 ? 15.974 23.958 21.052 1.00 80.00 152 GLU A C 1
ATOM 1174 O O . GLU A 1 152 ? 17.102 24.414 21.229 1.00 80.00 152 GLU A O 1
ATOM 1179 N N . GLY A 1 153 ? 14.887 24.601 21.494 1.00 79.00 153 GLY A N 1
ATOM 1180 C CA . GLY A 1 153 ? 14.894 25.927 22.119 1.00 79.00 153 GLY A CA 1
ATOM 1181 C C . GLY A 1 153 ? 14.254 27.004 21.231 1.00 79.00 153 GLY A C 1
ATOM 1182 O O . GLY A 1 153 ? 13.782 26.688 20.136 1.00 79.00 153 GLY A O 1
ATOM 1183 N N . PRO A 1 154 ? 14.268 28.284 21.653 1.00 77.19 154 PRO A N 1
ATOM 1184 C CA . PRO A 1 154 ? 13.546 29.370 20.971 1.00 77.19 154 PRO A CA 1
ATOM 1185 C C . PRO A 1 154 ? 13.995 29.629 19.524 1.00 77.19 154 PRO A C 1
ATOM 1187 O O . PRO A 1 154 ? 13.303 30.259 18.731 1.00 77.19 154 PRO A O 1
ATOM 1190 N N . THR A 1 155 ? 15.173 29.131 19.148 1.00 71.19 155 THR A N 1
ATOM 1191 C CA . THR A 1 155 ? 15.678 29.148 17.770 1.00 71.19 155 THR A CA 1
ATOM 1192 C C . THR A 1 155 ? 14.874 28.224 16.849 1.00 71.19 155 THR A C 1
ATOM 1194 O O . THR A 1 155 ? 14.679 28.537 15.673 1.00 71.19 155 THR A O 1
ATOM 1197 N N . SER A 1 156 ? 14.358 27.115 17.386 1.00 70.62 156 SER A N 1
ATOM 1198 C CA . SER A 1 156 ? 13.569 26.116 16.659 1.00 70.62 156 SER A CA 1
ATOM 1199 C C . SER A 1 156 ? 12.092 26.489 16.486 1.00 70.62 156 SER A C 1
ATOM 1201 O O . SER A 1 156 ? 11.425 25.885 15.648 1.00 70.62 156 SER A O 1
ATOM 1203 N N . ASP A 1 157 ? 11.602 27.535 17.166 1.00 69.31 157 ASP A N 1
ATOM 1204 C CA . ASP A 1 157 ? 10.234 28.064 16.993 1.00 69.31 157 ASP A CA 1
ATOM 1205 C C . ASP A 1 157 ? 9.972 28.585 15.573 1.00 69.31 157 ASP A C 1
ATOM 1207 O O . ASP A 1 157 ? 8.838 28.616 15.101 1.00 69.31 157 ASP A O 1
ATOM 1211 N N . SER A 1 158 ? 11.038 28.977 14.873 1.00 69.00 158 SER A N 1
ATOM 1212 C CA . SER A 1 158 ? 10.990 29.409 13.473 1.00 69.00 158 SER A CA 1
ATOM 1213 C C . SER A 1 158 ? 11.133 28.258 12.470 1.00 69.00 158 SER A C 1
ATOM 1215 O O . SER A 1 158 ? 10.993 28.464 11.261 1.00 69.00 158 SER A O 1
ATOM 1217 N N . SER A 1 159 ? 11.420 27.039 12.943 1.00 74.06 159 SER A N 1
ATOM 1218 C CA . SER A 1 159 ? 11.603 25.885 12.067 1.00 74.06 159 SER A CA 1
ATOM 1219 C C . SER A 1 159 ? 10.260 25.428 11.493 1.00 74.06 159 SER A C 1
ATOM 1221 O O . SER A 1 159 ? 9.246 25.326 12.184 1.00 74.06 159 SER A O 1
ATOM 1223 N N . THR A 1 160 ? 10.228 25.171 10.184 1.00 76.19 160 THR A N 1
ATOM 1224 C CA . THR A 1 160 ? 9.000 24.720 9.520 1.00 76.19 160 THR A CA 1
ATOM 1225 C C . THR A 1 160 ? 8.686 23.285 9.936 1.00 76.19 160 THR A C 1
ATOM 1227 O O . THR A 1 160 ? 9.405 22.350 9.580 1.00 76.19 160 THR A O 1
ATOM 1230 N N . CYS A 1 161 ? 7.583 23.098 10.662 1.00 76.69 161 CYS A N 1
ATOM 1231 C CA . CYS A 1 161 ? 7.077 21.776 11.006 1.00 76.69 161 CYS A CA 1
ATOM 1232 C C . CYS A 1 161 ? 6.532 21.076 9.752 1.00 76.69 161 CYS A C 1
ATOM 1234 O O . CYS A 1 161 ? 5.483 21.445 9.221 1.00 76.69 161 CYS A O 1
ATOM 1236 N N . THR A 1 162 ? 7.242 20.050 9.287 1.00 73.25 162 THR A N 1
ATOM 1237 C CA . THR A 1 162 ? 6.781 19.176 8.206 1.00 73.25 162 THR A CA 1
ATOM 1238 C C . THR A 1 162 ? 6.068 17.972 8.812 1.00 73.25 162 THR A C 1
ATOM 1240 O O . THR A 1 162 ? 6.649 17.176 9.545 1.00 73.25 162 THR A O 1
ATOM 1243 N N . TYR A 1 163 ? 4.767 17.879 8.556 1.00 69.56 163 TYR A N 1
ATOM 1244 C CA . TYR A 1 163 ? 3.900 16.831 9.079 1.00 69.56 163 TYR A CA 1
ATOM 1245 C C . TYR A 1 163 ? 2.910 16.399 7.998 1.00 69.56 163 TYR A C 1
ATOM 1247 O O . TYR A 1 163 ? 2.655 17.127 7.036 1.00 69.56 163 TYR A O 1
ATOM 1255 N N . HIS A 1 164 ? 2.353 15.201 8.139 1.00 44.38 164 HIS A N 1
ATOM 1256 C CA . HIS A 1 164 ? 1.367 14.687 7.201 1.00 44.38 164 HIS A CA 1
ATOM 1257 C C . HIS A 1 164 ? -0.050 14.958 7.730 1.00 44.38 164 HIS A C 1
ATOM 1259 O O . HIS A 1 164 ? -0.379 14.513 8.829 1.00 44.38 164 HIS A O 1
ATOM 1265 N N . PRO A 1 165 ? -0.939 15.601 6.949 1.00 52.19 165 PRO A N 1
ATOM 1266 C CA . PRO A 1 165 ? -2.349 15.759 7.321 1.00 52.19 165 PRO A CA 1
ATOM 1267 C C . PRO A 1 165 ? -3.179 14.476 7.103 1.00 52.19 165 PRO A C 1
ATOM 1269 O O . PRO A 1 165 ? -4.381 14.462 7.354 1.00 52.19 165 PRO A O 1
ATOM 1272 N N . GLY A 1 166 ? -2.561 13.405 6.588 1.00 43.97 166 GLY A N 1
ATOM 1273 C CA . GLY A 1 166 ? -3.237 12.186 6.145 1.00 43.97 166 GLY A CA 1
ATOM 1274 C C . GLY A 1 166 ? -3.648 11.222 7.265 1.00 43.97 166 GLY A C 1
ATOM 1275 O O . GLY A 1 166 ? -3.051 11.164 8.339 1.00 43.97 166 GLY A O 1
ATOM 1276 N N . VAL A 1 167 ? -4.673 10.425 6.967 1.00 45.50 167 VAL A N 1
ATOM 1277 C CA . VAL A 1 167 ? -5.179 9.296 7.769 1.00 45.50 167 VAL A CA 1
ATOM 1278 C C . VAL A 1 167 ? -4.389 8.006 7.444 1.00 45.50 167 VAL A C 1
ATOM 1280 O O . VAL A 1 167 ? -3.777 7.936 6.376 1.00 45.50 167 VAL A O 1
ATOM 1283 N N . PRO A 1 168 ? -4.354 6.994 8.339 1.00 44.09 168 PRO A N 1
ATOM 1284 C CA . PRO A 1 168 ? -3.525 5.791 8.198 1.00 44.09 168 PRO A CA 1
ATOM 1285 C C . PRO A 1 168 ? -3.687 5.054 6.859 1.00 44.09 168 PRO A C 1
ATOM 1287 O O . PRO A 1 168 ? -4.788 4.942 6.326 1.00 44.09 168 PRO A O 1
ATOM 1290 N N . ILE A 1 169 ? -2.579 4.509 6.346 1.00 41.81 169 ILE A N 1
ATOM 1291 C CA . ILE A 1 169 ? -2.526 3.739 5.094 1.00 41.81 169 ILE A CA 1
ATOM 1292 C C . ILE A 1 169 ? -2.567 2.237 5.409 1.00 41.81 169 ILE A C 1
ATOM 1294 O O . ILE A 1 169 ? -1.826 1.747 6.260 1.00 41.81 169 ILE A O 1
ATOM 1298 N N . PHE A 1 170 ? -3.426 1.515 4.690 1.00 42.09 170 PHE A N 1
ATOM 1299 C CA . PHE A 1 170 ? -3.737 0.099 4.881 1.00 42.09 170 PHE A CA 1
ATOM 1300 C C . PHE A 1 170 ? -2.821 -0.815 4.059 1.00 42.09 170 PHE A C 1
ATOM 1302 O O . PHE A 1 170 ? -2.589 -0.563 2.879 1.00 42.09 170 PHE A O 1
ATOM 1309 N N . HIS A 1 171 ? -2.404 -1.932 4.654 1.00 39.41 171 HIS A N 1
ATOM 1310 C CA . HIS A 1 171 ? -1.914 -3.108 3.934 1.00 39.41 171 HIS A CA 1
ATOM 1311 C C . HIS A 1 171 ? -2.712 -4.312 4.446 1.00 39.41 171 HIS A C 1
ATOM 1313 O O . HIS A 1 171 ? -2.671 -4.599 5.634 1.00 39.41 171 HIS A O 1
ATOM 1319 N N . GLU A 1 172 ? -3.478 -4.958 3.562 1.00 52.94 172 GLU A N 1
ATOM 1320 C CA . GLU A 1 172 ? -4.106 -6.279 3.756 1.00 52.94 172 GLU A CA 1
ATOM 1321 C C . GLU A 1 172 ? -4.824 -6.538 5.101 1.00 52.94 172 GLU A C 1
ATOM 1323 O O . GLU A 1 172 ? -4.201 -6.994 6.046 1.00 52.94 172 GLU A O 1
ATOM 1328 N N . VAL A 1 173 ? -6.157 -6.348 5.182 1.00 62.66 173 VAL A N 1
ATOM 1329 C CA . VAL A 1 173 ? -7.079 -6.758 6.299 1.00 62.66 173 VAL A CA 1
ATOM 1330 C C . VAL A 1 173 ? -6.627 -6.450 7.737 1.00 62.66 173 VAL A C 1
ATOM 1332 O O . VAL A 1 173 ? -7.214 -6.925 8.714 1.00 62.66 173 VAL A O 1
ATOM 1335 N N . LYS A 1 174 ? -5.584 -5.644 7.856 1.00 72.81 174 LYS A N 1
ATOM 1336 C CA . LYS A 1 174 ? -4.898 -5.276 9.069 1.00 72.81 174 LYS A CA 1
ATOM 1337 C C . LYS A 1 174 ? -5.104 -3.787 9.244 1.00 72.81 174 LYS A C 1
ATOM 1339 O O . LYS A 1 174 ? -4.753 -2.989 8.372 1.00 72.81 174 LYS A O 1
ATOM 1344 N N . LEU A 1 175 ? -5.732 -3.434 10.356 1.00 69.44 175 LEU A N 1
ATOM 1345 C CA . LEU A 1 175 ? -5.886 -2.049 10.759 1.00 69.44 175 LEU A CA 1
ATOM 1346 C C . LEU A 1 175 ? -4.840 -1.732 11.820 1.00 69.44 175 LEU A C 1
ATOM 1348 O O . LEU A 1 175 ? -4.803 -2.348 12.885 1.00 69.44 175 LEU A O 1
ATOM 1352 N N . ASP A 1 176 ? -4.022 -0.744 11.489 1.00 72.75 176 ASP A N 1
ATOM 1353 C CA . ASP A 1 176 ? -2.893 -0.285 12.272 1.00 72.75 176 ASP A CA 1
ATOM 1354 C C . ASP A 1 176 ? -3.194 1.112 12.811 1.00 72.75 176 ASP A C 1
ATOM 1356 O O . ASP A 1 176 ? -3.117 2.099 12.077 1.00 72.75 176 ASP A O 1
ATOM 1360 N N . VAL A 1 177 ? -3.536 1.208 14.095 1.00 67.38 177 VAL A N 1
ATOM 1361 C CA . VAL A 1 177 ? -3.794 2.496 14.754 1.00 67.38 177 VAL A CA 1
ATOM 1362 C C . VAL A 1 177 ? -2.565 2.889 15.560 1.00 67.38 177 VAL A C 1
ATOM 1364 O O . VAL A 1 177 ? -2.221 2.198 16.516 1.00 67.38 177 VAL A O 1
ATOM 1367 N N . ARG A 1 178 ? -1.890 3.975 15.169 1.00 59.56 178 ARG A N 1
ATOM 1368 C CA . ARG A 1 178 ? -0.752 4.536 15.916 1.00 59.56 178 ARG A CA 1
ATOM 1369 C C . ARG A 1 178 ? -1.247 5.337 17.126 1.00 59.56 178 ARG A C 1
ATOM 1371 O O . ARG A 1 178 ? -2.266 6.010 17.022 1.00 59.56 178 ARG A O 1
ATOM 1378 N N . GLN A 1 179 ? -0.518 5.241 18.233 1.00 62.06 179 GLN A N 1
ATOM 1379 C CA . GLN A 1 179 ? -0.691 6.006 19.470 1.00 62.06 179 GLN A CA 1
ATOM 1380 C C . GLN A 1 179 ? 0.594 6.795 19.728 1.00 62.06 179 GLN A C 1
ATOM 1382 O O . GLN A 1 179 ? 1.687 6.230 19.577 1.00 62.06 179 GLN A O 1
ATOM 1387 N N . ASP A 1 180 ? 0.475 8.061 20.121 1.00 47.56 180 ASP A N 1
ATOM 1388 C CA . ASP A 1 180 ? 1.634 8.878 20.458 1.00 47.56 180 ASP A CA 1
ATOM 1389 C C . ASP A 1 180 ? 2.020 8.613 21.929 1.00 47.56 180 ASP A C 1
ATOM 1391 O O . ASP A 1 180 ? 1.257 8.859 22.859 1.00 47.56 180 ASP A O 1
ATOM 1395 N N . ASN A 1 181 ? 3.248 8.122 22.130 1.00 46.50 181 ASN A N 1
ATOM 1396 C CA . ASN A 1 181 ? 3.918 7.869 23.416 1.00 46.50 181 ASN A CA 1
ATOM 1397 C C . ASN A 1 181 ? 3.640 6.518 24.132 1.00 46.50 181 ASN A C 1
ATOM 1399 O O . ASN A 1 181 ? 2.525 6.016 24.243 1.00 46.50 181 ASN A O 1
ATOM 1403 N N . ILE A 1 182 ? 4.734 5.924 24.624 1.00 51.81 182 ILE A N 1
ATOM 1404 C CA . ILE A 1 182 ? 4.857 4.581 25.211 1.00 51.81 182 ILE A CA 1
ATOM 1405 C C . ILE A 1 182 ? 4.569 4.656 26.715 1.00 51.81 182 ILE A C 1
ATOM 1407 O O . ILE A 1 182 ? 5.173 5.459 27.409 1.00 51.81 182 ILE A O 1
ATOM 1411 N N . TYR A 1 183 ? 3.691 3.794 27.233 1.00 45.44 183 TYR A N 1
ATOM 1412 C CA . TYR A 1 183 ? 4.004 2.828 28.302 1.00 45.44 183 TYR A CA 1
ATOM 1413 C C . TYR A 1 183 ? 2.743 2.028 28.635 1.00 45.44 183 TYR A C 1
ATOM 1415 O O . TYR A 1 183 ? 1.773 2.515 29.224 1.00 45.44 183 TYR A O 1
ATOM 1423 N N . GLY A 1 184 ? 2.781 0.752 28.247 1.00 50.19 184 GLY A N 1
ATOM 1424 C CA . GLY A 1 184 ? 1.785 -0.237 28.614 1.00 50.19 184 GLY A CA 1
ATOM 1425 C C . GLY A 1 184 ? 1.709 -0.365 30.129 1.00 50.19 184 GLY A C 1
ATOM 1426 O O . GLY A 1 184 ? 2.692 -0.724 30.770 1.00 50.19 184 GLY A O 1
ATOM 1427 N N . ARG A 1 185 ? 0.538 -0.070 30.697 1.00 44.34 185 ARG A N 1
ATOM 1428 C CA . ARG A 1 185 ? 0.136 -0.569 32.024 1.00 44.34 185 ARG A CA 1
ATOM 1429 C C . ARG A 1 185 ? -1.312 -0.279 32.394 1.00 44.34 185 ARG A C 1
ATOM 1431 O O . ARG A 1 185 ? -1.838 -0.948 33.278 1.00 44.34 185 ARG A O 1
ATOM 1438 N N . LYS A 1 186 ? -2.000 0.648 31.726 1.00 45.50 186 LYS A N 1
ATOM 1439 C CA . LYS A 1 186 ? -3.446 0.767 31.915 1.00 45.50 186 LYS A CA 1
ATOM 1440 C C . LYS A 1 186 ? -4.111 -0.194 30.943 1.00 45.50 186 LYS A C 1
ATOM 1442 O O . LYS A 1 186 ? -3.975 -0.022 29.734 1.00 45.50 186 LYS A O 1
ATOM 1447 N N . LYS A 1 187 ? -4.786 -1.230 31.470 1.00 48.50 187 LYS A N 1
ATOM 1448 C CA . LYS A 1 187 ? -5.770 -1.984 30.684 1.00 48.50 187 LYS A CA 1
ATOM 1449 C C . LYS A 1 187 ? -6.552 -0.951 29.885 1.00 48.50 187 LYS A C 1
ATOM 1451 O O . LYS A 1 187 ? -6.944 0.080 30.436 1.00 48.50 187 LYS A O 1
ATOM 1456 N N . MET A 1 188 ? -6.734 -1.212 28.600 1.00 53.53 188 MET A N 1
ATOM 1457 C CA . MET A 1 188 ? -7.587 -0.414 27.735 1.00 53.53 188 MET A CA 1
ATOM 1458 C C . MET A 1 188 ? -9.051 -0.653 28.148 1.00 53.53 188 MET A C 1
ATOM 1460 O O . MET A 1 188 ? -9.870 -1.072 27.348 1.00 53.53 188 MET A O 1
ATOM 1464 N N . THR A 1 189 ? -9.381 -0.479 29.433 1.00 55.53 189 THR A N 1
ATOM 1465 C CA . THR A 1 189 ? -10.662 -0.858 30.040 1.00 55.53 189 THR A CA 1
ATOM 1466 C C . THR A 1 189 ? -11.813 -0.066 29.434 1.00 55.53 189 THR A C 1
ATOM 1468 O O . THR A 1 189 ? -12.956 -0.493 29.505 1.00 55.53 189 THR A O 1
ATOM 1471 N N . THR A 1 190 ? -11.502 1.084 28.840 1.00 70.75 190 THR A N 1
ATOM 1472 C CA . THR A 1 190 ? -12.441 1.957 28.141 1.00 70.75 190 THR A CA 1
ATOM 1473 C C . THR A 1 190 ? -12.494 1.711 26.639 1.00 70.75 190 THR A C 1
ATOM 1475 O O . THR A 1 190 ? -13.456 2.129 26.006 1.00 70.75 190 THR A O 1
ATOM 1478 N N . SER A 1 191 ? -11.491 1.053 26.052 1.00 83.62 191 SER A N 1
ATOM 1479 C CA . SER A 1 191 ? -11.491 0.807 24.614 1.00 83.62 191 SER A CA 1
ATOM 1480 C C . SER A 1 191 ? -12.189 -0.489 24.272 1.00 83.62 191 SER A C 1
ATOM 1482 O O . SER A 1 191 ? -11.996 -1.518 24.915 1.00 83.62 191 SER A O 1
ATOM 1484 N N . VAL A 1 192 ? -12.979 -0.436 23.214 1.00 89.62 192 VAL A N 1
ATOM 1485 C CA . VAL A 1 192 ? -13.879 -1.501 22.811 1.00 89.62 192 VAL A CA 1
ATOM 1486 C C . VAL A 1 192 ? -13.659 -1.773 21.336 1.00 89.62 192 VAL A C 1
ATOM 1488 O O . VAL A 1 192 ? -13.877 -0.901 20.499 1.00 89.62 192 VAL A O 1
ATOM 1491 N N . ILE A 1 193 ? -13.257 -2.999 21.018 1.00 92.12 193 ILE A N 1
ATOM 1492 C CA . ILE A 1 193 ? -13.171 -3.494 19.645 1.00 92.12 193 ILE A CA 1
ATOM 1493 C C . ILE A 1 193 ? -14.195 -4.607 19.514 1.00 92.12 193 ILE A C 1
ATOM 1495 O O . ILE A 1 193 ? -14.212 -5.534 20.323 1.00 92.12 193 ILE A O 1
ATOM 1499 N N . LYS A 1 194 ? -15.061 -4.503 18.514 1.00 94.88 194 LYS A N 1
ATOM 1500 C CA . LYS A 1 194 ? -16.087 -5.487 18.203 1.00 94.88 194 LYS A CA 1
ATOM 1501 C C . LYS A 1 194 ? -15.990 -5.882 16.738 1.00 94.88 194 LYS A C 1
ATOM 1503 O O . LYS A 1 194 ? -15.810 -5.027 15.870 1.00 94.88 194 LYS A O 1
ATOM 1508 N N . LEU A 1 195 ? -16.156 -7.170 16.473 1.00 95.94 195 LEU A N 1
ATOM 1509 C CA . LEU A 1 195 ? -16.170 -7.737 15.130 1.00 95.94 195 LEU A CA 1
ATOM 1510 C C . LEU A 1 195 ? -17.465 -8.512 14.903 1.00 95.94 195 LEU A C 1
ATOM 1512 O O . LEU A 1 195 ? -17.893 -9.280 15.757 1.00 95.94 195 LEU A O 1
ATOM 1516 N N . SER A 1 196 ? -18.066 -8.338 13.734 1.00 95.31 196 SER A N 1
ATOM 1517 C CA . SER A 1 196 ? -19.002 -9.309 13.159 1.00 95.31 196 SER A CA 1
ATOM 1518 C C . SER A 1 196 ? -18.405 -9.847 11.856 1.00 95.31 196 SER A C 1
ATOM 1520 O O . SER A 1 196 ? -17.425 -9.275 11.365 1.00 95.31 196 SER A O 1
ATOM 1522 N N . PRO A 1 197 ? -19.003 -10.877 11.235 1.00 94.00 197 PRO A N 1
ATOM 1523 C CA . PRO A 1 197 ? -18.530 -11.384 9.953 1.00 94.00 197 PRO A CA 1
ATOM 1524 C C . PRO A 1 197 ? -18.411 -10.314 8.857 1.00 94.00 197 PRO A C 1
ATOM 1526 O O . PRO A 1 197 ? -17.641 -10.505 7.926 1.00 94.00 197 PRO A O 1
ATOM 1529 N N . VAL A 1 198 ? -19.143 -9.196 8.952 1.00 93.44 198 VAL A N 1
ATOM 1530 C CA . VAL A 1 198 ? -19.178 -8.139 7.924 1.00 93.44 198 VAL A CA 1
ATOM 1531 C C . VAL A 1 198 ? -19.009 -6.725 8.486 1.00 93.44 198 VAL A C 1
ATOM 1533 O O . VAL A 1 198 ? -19.281 -5.763 7.779 1.00 93.44 198 VAL A O 1
ATOM 1536 N N . ARG A 1 199 ? -18.589 -6.545 9.743 1.00 94.00 199 ARG A N 1
ATOM 1537 C CA . ARG A 1 199 ? -18.496 -5.209 10.365 1.00 94.00 199 ARG A CA 1
ATOM 1538 C C . ARG A 1 199 ? -17.371 -5.137 11.384 1.00 94.00 199 ARG A C 1
ATOM 1540 O O . ARG A 1 199 ? -17.249 -6.026 12.225 1.00 94.00 199 ARG A O 1
ATOM 1547 N N . LEU A 1 200 ? -16.619 -4.045 11.348 1.00 94.00 200 LEU A N 1
ATOM 1548 C CA . LEU A 1 200 ? -15.634 -3.673 12.357 1.00 94.00 200 LEU A CA 1
ATOM 1549 C C . LEU A 1 200 ? -16.127 -2.425 13.084 1.00 94.00 200 LEU A C 1
ATOM 1551 O O . LEU A 1 200 ? -16.367 -1.401 12.455 1.00 94.00 200 LEU A O 1
ATOM 1555 N N . TYR A 1 201 ? -16.205 -2.507 14.407 1.00 94.19 201 TYR A N 1
ATOM 1556 C CA . TYR A 1 201 ? -16.390 -1.358 15.283 1.00 94.19 201 TYR A CA 1
ATOM 1557 C C . TYR A 1 201 ? -15.189 -1.281 16.219 1.00 94.19 201 TYR A C 1
ATOM 1559 O O . TYR A 1 201 ? -14.899 -2.240 16.935 1.00 94.19 201 TYR A O 1
ATOM 1567 N N . ALA A 1 202 ? -14.495 -0.151 16.253 1.00 91.19 202 ALA A N 1
ATOM 1568 C CA . ALA A 1 202 ? -13.496 0.115 17.272 1.00 91.19 202 ALA A CA 1
ATOM 1569 C C . ALA A 1 202 ? -13.682 1.519 17.840 1.00 91.19 202 ALA A C 1
ATOM 1571 O O . ALA A 1 202 ? -13.734 2.511 17.119 1.00 91.19 202 ALA A O 1
ATOM 1572 N N . ASN A 1 203 ? -13.776 1.590 19.160 1.00 88.62 203 ASN A N 1
ATOM 1573 C CA . ASN A 1 203 ? -13.663 2.809 19.936 1.00 88.62 203 ASN A CA 1
ATOM 1574 C C . ASN A 1 203 ? -12.418 2.651 20.805 1.00 88.62 203 ASN A C 1
ATOM 1576 O O . ASN A 1 203 ? -12.405 1.847 21.734 1.00 88.62 203 ASN A O 1
ATOM 1580 N N . LEU A 1 204 ? -11.348 3.343 20.442 1.00 85.50 204 LEU A N 1
ATOM 1581 C CA . LEU A 1 204 ? -10.091 3.339 21.169 1.00 85.50 204 LEU A CA 1
ATOM 1582 C C . LEU A 1 204 ? -9.985 4.653 21.930 1.00 85.50 204 LEU A C 1
ATOM 1584 O O . LEU A 1 204 ? -10.209 5.715 21.369 1.00 85.50 204 LEU A O 1
ATOM 1588 N N . VAL A 1 205 ? -9.650 4.572 23.204 1.00 80.50 205 VAL A N 1
ATOM 1589 C CA . VAL A 1 205 ? -9.456 5.693 24.113 1.00 80.50 205 VAL A CA 1
ATOM 1590 C C . VAL A 1 205 ? -7.994 5.677 24.517 1.00 80.50 205 VAL A C 1
ATOM 1592 O O . VAL A 1 205 ? -7.503 4.661 25.016 1.00 80.50 205 VAL A O 1
ATOM 1595 N N . PHE A 1 206 ? -7.321 6.805 24.330 1.00 75.62 206 PHE A N 1
ATOM 1596 C CA . PHE A 1 206 ? -5.912 7.002 24.643 1.00 75.62 206 PHE A CA 1
ATOM 1597 C C . PHE A 1 206 ? -5.814 7.863 25.908 1.00 75.62 206 PHE A C 1
ATOM 1599 O O . PHE A 1 206 ? -5.842 9.094 25.840 1.00 75.62 206 PHE A O 1
ATOM 1606 N N . PRO A 1 207 ? -5.763 7.243 27.103 1.00 64.00 207 PRO A N 1
ATOM 1607 C CA . PRO A 1 207 ? -5.823 7.983 28.359 1.00 64.00 207 PRO A CA 1
ATOM 1608 C C . PRO A 1 207 ? -4.640 8.940 28.563 1.00 64.00 207 PRO A C 1
ATOM 1610 O O . PRO A 1 207 ? -4.774 9.895 29.322 1.00 64.00 207 PRO A O 1
ATOM 1613 N N . GLN A 1 208 ? -3.503 8.709 27.902 1.00 62.72 208 GLN A N 1
ATOM 1614 C CA . GLN A 1 208 ? -2.320 9.573 27.968 1.00 62.72 208 GLN A CA 1
ATOM 1615 C C . GLN A 1 208 ? -2.432 10.828 27.086 1.00 62.72 208 GLN A C 1
ATOM 1617 O O . GLN A 1 208 ? -1.779 11.828 27.370 1.00 62.72 208 GLN A O 1
ATOM 1622 N N . GLU A 1 209 ? -3.298 10.822 26.072 1.00 62.22 209 GLU A N 1
ATOM 1623 C CA . GLU A 1 209 ? -3.531 11.954 25.167 1.00 62.22 209 GLU A CA 1
ATOM 1624 C C . GLU A 1 209 ? -4.760 12.768 25.609 1.00 62.22 209 GLU A C 1
ATOM 1626 O O . GLU A 1 209 ? -5.669 13.015 24.822 1.00 62.22 209 GLU A O 1
ATOM 1631 N N . LEU A 1 210 ? -4.855 13.139 26.894 1.00 66.81 210 LEU A N 1
ATOM 1632 C CA . LEU A 1 210 ? -6.012 13.885 27.436 1.00 66.81 210 LEU A CA 1
ATOM 1633 C C . LEU A 1 210 ? -7.373 13.189 27.189 1.00 66.81 210 LEU A C 1
ATOM 1635 O O . LEU A 1 210 ? -8.412 13.842 27.138 1.00 66.81 210 LEU A O 1
ATOM 1639 N N . GLY A 1 211 ? -7.382 11.860 27.039 1.00 65.50 211 GLY A N 1
ATOM 1640 C CA . GLY A 1 211 ? -8.596 11.104 26.726 1.00 65.50 211 GLY A CA 1
ATOM 1641 C C . GLY A 1 211 ? -9.012 11.171 25.256 1.00 65.50 211 GLY A C 1
ATOM 1642 O O . GLY A 1 211 ? -10.185 10.936 24.961 1.00 65.50 211 GLY A O 1
ATOM 1643 N N . ALA A 1 212 ? -8.084 11.469 24.339 1.00 71.25 212 ALA A N 1
ATOM 1644 C CA . ALA A 1 212 ? -8.327 11.385 22.904 1.00 71.25 212 ALA A CA 1
ATOM 1645 C C . ALA A 1 212 ? -8.938 10.030 22.530 1.00 71.25 212 ALA A C 1
ATOM 1647 O O . ALA A 1 212 ? -8.594 8.987 23.096 1.00 71.25 212 ALA A O 1
ATOM 1648 N N . THR A 1 213 ? -9.860 10.052 21.570 1.00 76.81 213 THR A N 1
ATOM 1649 C CA . THR A 1 213 ? -10.539 8.843 21.111 1.00 76.81 213 THR A CA 1
ATOM 1650 C C . THR A 1 213 ? -10.401 8.669 19.610 1.00 76.81 213 THR A C 1
ATOM 1652 O O . THR A 1 213 ? -10.387 9.631 18.843 1.00 76.81 213 THR A O 1
ATOM 1655 N N . PHE A 1 214 ? -10.301 7.417 19.190 1.00 80.00 214 PHE A N 1
ATOM 1656 C CA . PHE A 1 214 ? -10.397 6.997 17.807 1.00 80.00 214 PHE A CA 1
ATOM 1657 C C . PHE A 1 214 ? -11.631 6.117 17.665 1.00 80.00 214 PHE A C 1
ATOM 1659 O O . PHE A 1 214 ? -11.732 5.072 18.307 1.00 80.00 214 PHE A O 1
ATOM 1666 N N . ASN A 1 215 ? -12.571 6.539 16.825 1.00 84.50 215 ASN A N 1
ATOM 1667 C CA . ASN A 1 215 ? -13.767 5.772 16.531 1.00 84.50 215 ASN A CA 1
ATOM 1668 C C . ASN A 1 215 ? -13.807 5.395 15.052 1.00 84.50 215 ASN A C 1
ATOM 1670 O O . ASN A 1 215 ? -13.627 6.243 14.182 1.00 84.50 215 ASN A O 1
ATOM 1674 N N . ILE A 1 216 ? -14.047 4.117 14.791 1.00 87.25 216 ILE A N 1
ATOM 1675 C CA . ILE A 1 216 ? -14.293 3.571 13.464 1.00 87.25 216 ILE A CA 1
ATOM 1676 C C . ILE A 1 216 ? -15.451 2.585 13.560 1.00 87.25 216 ILE A C 1
ATOM 1678 O O . ILE A 1 216 ? -15.507 1.764 14.475 1.00 87.25 216 ILE A O 1
ATOM 1682 N N . ASP A 1 217 ? -16.375 2.680 12.616 1.00 91.75 217 ASP A N 1
ATOM 1683 C CA . ASP A 1 217 ? -17.513 1.782 12.488 1.00 91.75 217 ASP A CA 1
ATOM 1684 C C . ASP A 1 217 ? -17.796 1.580 11.002 1.00 91.75 217 ASP A C 1
ATOM 1686 O O . ASP A 1 217 ? -18.316 2.472 10.333 1.00 91.75 217 ASP A O 1
ATOM 1690 N N . ILE A 1 218 ? -17.355 0.444 10.468 1.00 89.88 218 ILE A N 1
ATOM 1691 C CA . ILE A 1 218 ? -17.364 0.183 9.031 1.00 89.88 218 ILE A CA 1
ATOM 1692 C C . ILE A 1 218 ? -17.936 -1.190 8.720 1.00 89.88 218 ILE A C 1
ATOM 1694 O O . ILE A 1 218 ? -17.655 -2.181 9.397 1.00 89.88 218 ILE A O 1
ATOM 1698 N N . GLU A 1 219 ? -18.703 -1.259 7.637 1.00 92.19 219 GLU A N 1
ATOM 1699 C CA . GLU A 1 219 ? -19.055 -2.523 7.003 1.00 92.19 219 GLU A CA 1
ATOM 1700 C C . GLU A 1 219 ? -17.858 -3.015 6.172 1.00 92.19 219 GLU A C 1
ATOM 1702 O O . GLU A 1 219 ? -17.271 -2.254 5.408 1.00 92.19 219 GLU A O 1
ATOM 1707 N N . LEU A 1 220 ? -17.469 -4.276 6.327 1.00 91.06 220 LEU A N 1
ATOM 1708 C CA . LEU A 1 220 ? -16.309 -4.878 5.674 1.00 91.06 220 LEU A CA 1
ATOM 1709 C C . LEU A 1 220 ? -16.657 -5.330 4.258 1.00 91.06 220 LEU A C 1
ATOM 1711 O O . LEU A 1 220 ? -17.731 -5.870 4.017 1.00 91.06 220 LEU A O 1
ATOM 1715 N N . ASN A 1 221 ? -15.742 -5.165 3.308 1.00 86.94 221 ASN A N 1
ATOM 1716 C CA . ASN A 1 221 ? -15.999 -5.502 1.907 1.00 86.94 221 ASN A CA 1
ATOM 1717 C C . ASN A 1 221 ? -16.304 -6.999 1.695 1.00 86.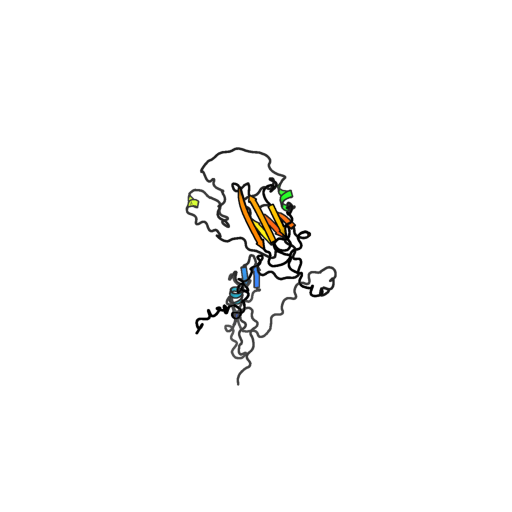94 221 ASN A C 1
ATOM 1719 O O . ASN A 1 221 ? -17.179 -7.342 0.905 1.00 86.94 221 ASN A O 1
ATOM 1723 N N . GLY A 1 222 ? -15.680 -7.886 2.470 1.00 87.38 222 GLY A N 1
ATOM 1724 C CA . GLY A 1 222 ? -15.986 -9.318 2.466 1.00 87.38 222 GLY A CA 1
ATOM 1725 C C . GLY A 1 222 ? -16.236 -9.886 3.859 1.00 87.38 222 GLY A C 1
ATOM 1726 O O . GLY A 1 222 ? -16.232 -9.165 4.857 1.00 87.38 222 GLY A O 1
ATOM 1727 N N . VAL A 1 223 ? -16.425 -11.205 3.905 1.00 90.06 223 VAL A N 1
ATOM 1728 C CA . VAL A 1 223 ? -16.706 -11.936 5.143 1.00 90.06 223 VAL A CA 1
ATOM 1729 C C . VAL A 1 223 ? -15.411 -12.307 5.869 1.00 90.06 223 VAL A C 1
ATOM 1731 O O . VAL A 1 223 ? -14.441 -12.760 5.247 1.00 90.06 223 VAL A O 1
ATOM 1734 N N . ILE A 1 224 ? -15.397 -12.136 7.189 1.00 92.38 224 ILE A N 1
ATOM 1735 C CA . ILE A 1 224 ? -14.294 -12.535 8.070 1.00 92.38 224 ILE A CA 1
ATOM 1736 C C . ILE A 1 224 ? -14.701 -13.677 8.999 1.00 92.38 224 ILE A C 1
ATOM 1738 O O . ILE A 1 224 ? -15.857 -13.810 9.392 1.00 92.38 224 ILE A O 1
ATOM 1742 N N . ASP A 1 225 ? -13.714 -14.477 9.376 1.00 91.56 225 ASP A N 1
ATOM 1743 C CA . ASP A 1 225 ? -13.782 -15.430 10.471 1.00 91.56 225 ASP A CA 1
ATOM 1744 C C . ASP A 1 225 ? -13.418 -14.688 11.767 1.00 91.56 225 ASP A C 1
ATOM 1746 O O . ASP A 1 225 ? -12.257 -14.336 12.003 1.00 91.56 225 ASP A O 1
ATOM 1750 N N . VAL A 1 226 ? -14.436 -14.381 12.573 1.00 93.06 226 VAL A N 1
ATOM 1751 C CA . VAL A 1 226 ? -14.295 -13.588 13.805 1.00 93.06 226 VAL A CA 1
ATOM 1752 C C . VAL A 1 226 ? -13.424 -14.308 14.835 1.00 93.06 226 VAL A C 1
ATOM 1754 O O . VAL A 1 226 ? -12.618 -13.663 15.500 1.00 93.06 226 VAL A O 1
ATOM 1757 N N . GLU A 1 227 ? -13.528 -15.633 14.931 1.00 91.31 227 GLU A N 1
ATOM 1758 C CA . GLU A 1 227 ? -12.795 -16.436 15.917 1.00 91.31 227 GLU A CA 1
ATOM 1759 C C . GLU A 1 227 ? -11.307 -16.544 15.579 1.00 91.31 227 GLU A C 1
ATOM 1761 O O . GLU A 1 227 ? -10.457 -16.528 16.468 1.00 91.31 227 GLU A O 1
ATOM 1766 N N . LYS A 1 228 ? -10.973 -16.604 14.284 1.00 91.88 228 LYS A N 1
ATOM 1767 C CA . LYS A 1 228 ? -9.578 -16.610 13.812 1.00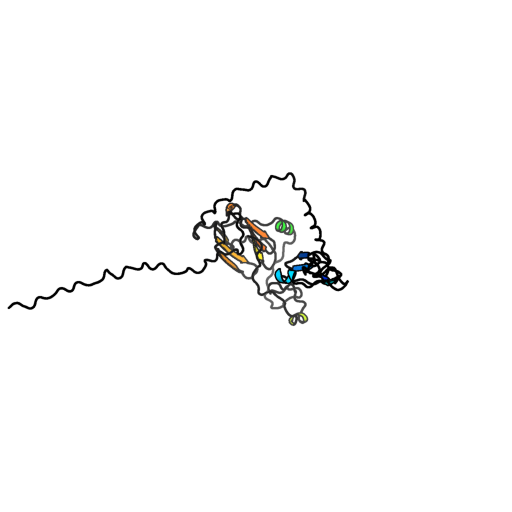 91.88 228 LYS A CA 1
ATOM 1768 C C . LYS A 1 228 ? -8.972 -15.213 13.661 1.00 91.88 228 LYS A C 1
ATOM 1770 O O . LYS A 1 228 ? -7.810 -15.091 13.265 1.00 91.88 228 LYS A O 1
ATOM 1775 N N . SER A 1 229 ? -9.747 -14.165 13.920 1.00 92.81 229 SER A N 1
ATOM 1776 C CA . SER A 1 229 ? -9.268 -12.784 13.936 1.00 92.81 229 SER A CA 1
ATOM 1777 C C . SER A 1 229 ? -8.647 -12.462 15.294 1.00 92.81 229 SER A C 1
ATOM 1779 O O . SER A 1 229 ? -9.058 -13.001 16.318 1.00 92.81 229 SER A O 1
ATOM 1781 N N . ASN A 1 230 ? -7.649 -11.581 15.333 1.00 90.56 230 ASN A N 1
ATOM 1782 C CA . ASN A 1 230 ? -7.001 -11.213 16.589 1.00 90.56 230 ASN A CA 1
ATOM 1783 C C . ASN A 1 230 ? -6.707 -9.716 16.687 1.00 90.56 230 ASN A C 1
ATOM 1785 O O . ASN A 1 230 ? -6.689 -8.981 15.698 1.00 90.56 230 ASN A O 1
ATOM 1789 N N . VAL A 1 231 ? -6.494 -9.265 17.919 1.00 89.56 231 VAL A N 1
ATOM 1790 C CA . VAL A 1 231 ? -6.119 -7.889 18.231 1.00 89.56 231 VAL A CA 1
ATOM 1791 C C . VAL A 1 231 ? -4.865 -7.926 19.083 1.00 89.56 231 VAL A C 1
ATOM 1793 O O . VAL A 1 231 ? -4.839 -8.594 20.116 1.00 89.56 231 VAL A O 1
ATOM 1796 N N . GLN A 1 232 ? -3.839 -7.194 18.664 1.00 82.69 232 GLN A N 1
ATOM 1797 C CA . GLN A 1 232 ? -2.570 -7.110 19.370 1.00 82.69 232 GLN A CA 1
ATOM 1798 C C . GLN A 1 232 ? -2.244 -5.664 19.733 1.00 82.69 232 GLN A C 1
ATOM 1800 O O . GLN A 1 232 ? -2.310 -4.759 18.901 1.00 82.69 232 GLN A O 1
ATOM 1805 N N . MET A 1 233 ? -1.853 -5.466 20.986 1.00 76.50 233 MET A N 1
ATOM 1806 C CA . MET A 1 233 ? -1.315 -4.209 21.489 1.00 76.50 233 MET A CA 1
ATOM 1807 C C . MET A 1 233 ? 0.208 -4.261 21.399 1.00 76.50 233 MET A C 1
ATOM 1809 O O . MET A 1 233 ? 0.856 -5.115 22.012 1.00 76.50 233 MET A O 1
ATOM 1813 N N . LEU A 1 234 ? 0.767 -3.340 20.629 1.00 73.19 234 LEU A N 1
ATOM 1814 C CA . LEU A 1 234 ? 2.195 -3.078 20.477 1.00 73.19 234 LEU A CA 1
ATOM 1815 C C . LEU A 1 234 ? 2.533 -1.762 21.195 1.00 73.19 234 LEU A C 1
ATOM 1817 O O . LEU A 1 234 ? 1.640 -1.038 21.627 1.00 73.19 234 LEU A O 1
ATOM 1821 N N . GLY A 1 235 ? 3.824 -1.436 21.315 1.00 64.50 235 GLY A N 1
ATOM 1822 C CA . GLY A 1 235 ? 4.287 -0.299 22.125 1.00 64.50 235 GLY A CA 1
ATOM 1823 C C . GLY A 1 235 ? 3.607 1.040 21.809 1.00 64.50 235 GLY A C 1
ATOM 1824 O O . GLY A 1 235 ? 3.213 1.743 22.729 1.00 64.50 235 GLY A O 1
ATOM 1825 N N . THR A 1 236 ? 3.431 1.362 20.526 1.00 66.94 236 THR A N 1
ATOM 1826 C CA . THR A 1 236 ? 2.806 2.610 20.037 1.00 66.94 236 THR A CA 1
ATOM 1827 C C . THR A 1 236 ? 1.663 2.335 19.064 1.00 66.94 236 THR A C 1
ATOM 1829 O O . THR A 1 236 ? 1.340 3.161 18.210 1.00 66.94 236 THR A O 1
ATOM 1832 N N . LYS A 1 237 ? 1.098 1.124 19.087 1.00 72.44 237 LYS A N 1
ATOM 1833 C CA . LYS A 1 237 ? 0.213 0.685 18.011 1.00 72.44 237 LYS A CA 1
ATOM 1834 C C . LYS A 1 237 ? -0.789 -0.373 18.453 1.00 72.44 237 LYS A C 1
ATOM 1836 O O . LYS A 1 237 ? -0.424 -1.342 19.109 1.00 72.44 237 LYS A O 1
ATOM 1841 N N . VAL A 1 238 ? -2.032 -0.233 18.004 1.00 81.31 238 VAL A N 1
ATOM 1842 C CA . VAL A 1 238 ? -3.036 -1.304 18.029 1.00 81.31 238 VAL A CA 1
ATOM 1843 C C . VAL A 1 238 ? -3.106 -1.930 16.646 1.00 81.31 238 VAL A C 1
ATOM 1845 O O . VAL A 1 238 ? -3.267 -1.221 15.654 1.00 81.31 238 VAL A O 1
ATOM 1848 N N . GLU A 1 239 ? -2.971 -3.247 16.581 1.00 85.06 239 GLU A N 1
ATOM 1849 C CA . GLU A 1 239 ? -3.018 -4.027 15.350 1.00 85.06 239 GLU A CA 1
ATOM 1850 C C . GLU A 1 239 ? -4.227 -4.966 15.392 1.00 85.06 239 GLU A C 1
ATOM 1852 O O . GLU A 1 239 ? -4.266 -5.901 16.191 1.00 85.06 239 GLU A O 1
ATOM 1857 N N . ILE A 1 240 ? -5.226 -4.710 14.548 1.00 89.81 240 ILE A N 1
ATOM 1858 C CA . ILE A 1 240 ? -6.422 -5.552 14.400 1.00 89.81 240 ILE A CA 1
ATOM 1859 C C . ILE A 1 240 ? -6.248 -6.372 13.123 1.00 89.81 240 ILE A C 1
ATOM 1861 O O . ILE A 1 240 ? -6.308 -5.808 12.030 1.00 89.81 240 ILE A O 1
ATOM 1865 N N . LYS A 1 241 ? -6.036 -7.686 13.243 1.00 90.12 241 LYS A N 1
ATOM 1866 C CA . LYS A 1 241 ? -5.948 -8.603 12.097 1.00 90.12 241 LYS A CA 1
ATOM 1867 C C . LYS A 1 241 ? -7.260 -9.345 11.939 1.00 90.12 241 LYS A C 1
ATOM 1869 O O . LYS A 1 241 ? -7.665 -10.096 12.826 1.00 90.12 241 LYS A O 1
ATOM 1874 N N . MET A 1 242 ? -7.889 -9.184 10.783 1.00 91.69 242 MET A N 1
ATOM 1875 C CA . MET A 1 242 ? -9.107 -9.911 10.454 1.00 91.69 242 MET A CA 1
ATOM 1876 C C . MET A 1 242 ? -8.800 -11.064 9.498 1.00 91.69 242 MET A C 1
ATOM 1878 O O . MET A 1 242 ? -8.226 -10.869 8.424 1.00 91.69 242 MET A O 1
ATOM 1882 N N . LYS A 1 243 ? -9.180 -12.288 9.872 1.00 90.75 243 LYS A N 1
ATOM 1883 C CA . LYS A 1 243 ? -9.007 -13.460 9.011 1.00 90.75 243 LYS A CA 1
ATOM 1884 C C . LYS A 1 243 ? -10.131 -13.484 7.982 1.00 90.75 243 LYS A C 1
ATOM 1886 O O . LYS A 1 243 ? -11.282 -13.671 8.347 1.00 90.75 243 LYS A O 1
ATOM 1891 N N . LYS A 1 244 ? -9.823 -13.332 6.693 1.00 89.88 244 LYS A N 1
ATOM 1892 C CA . LYS A 1 244 ? -10.834 -13.507 5.635 1.00 89.88 244 LYS A CA 1
ATOM 1893 C C . LYS A 1 244 ? -11.390 -14.933 5.670 1.00 89.88 244 LYS A C 1
ATOM 1895 O O . LYS A 1 244 ? -10.610 -15.885 5.742 1.00 89.88 244 LYS A O 1
ATOM 1900 N N . ALA A 1 245 ? -12.710 -15.057 5.585 1.00 86.25 245 ALA A N 1
ATOM 1901 C CA . ALA A 1 245 ? -13.390 -16.342 5.442 1.00 86.25 245 ALA A CA 1
ATOM 1902 C C . ALA A 1 245 ? -13.326 -16.856 3.990 1.00 86.25 245 ALA A C 1
ATOM 1904 O O . ALA A 1 245 ? -13.382 -18.057 3.751 1.00 86.25 245 ALA A O 1
ATOM 1905 N N . GLU A 1 246 ? -13.148 -15.950 3.026 1.00 78.31 246 GLU A N 1
ATOM 1906 C CA . GLU A 1 246 ? -13.110 -16.246 1.593 1.00 78.31 246 GLU A CA 1
ATOM 1907 C C . GLU A 1 246 ? -11.765 -15.834 0.971 1.00 78.31 246 GLU A C 1
ATOM 1909 O O . GLU A 1 246 ? -11.153 -14.855 1.421 1.00 78.31 246 GLU A O 1
ATOM 1914 N N . PRO A 1 247 ? -11.315 -16.494 -0.113 1.00 70.50 247 PRO A N 1
ATOM 1915 C CA . PRO A 1 247 ? -10.119 -16.115 -0.876 1.00 70.50 247 PRO A CA 1
ATOM 1916 C C . PRO A 1 247 ? -10.323 -14.842 -1.732 1.00 70.50 247 PRO A C 1
ATOM 1918 O O . PRO A 1 247 ? -9.806 -14.722 -2.840 1.00 70.50 247 PRO A O 1
ATOM 1921 N N . SER A 1 248 ? -11.079 -13.869 -1.224 1.00 67.56 248 SER A N 1
ATOM 1922 C CA . SER A 1 248 ? -11.479 -12.656 -1.937 1.00 67.56 248 SER A CA 1
ATOM 1923 C C . SER A 1 248 ? -10.405 -11.565 -1.843 1.00 67.56 248 SER A C 1
ATOM 1925 O O . SER A 1 248 ? -9.875 -11.262 -0.764 1.00 67.56 248 SER A O 1
ATOM 1927 N N . ASN A 1 249 ? -10.094 -10.915 -2.968 1.00 74.56 249 ASN A N 1
ATOM 1928 C CA . ASN A 1 249 ? -9.201 -9.755 -2.999 1.00 74.56 249 ASN A CA 1
ATOM 1929 C C . ASN A 1 249 ? -9.978 -8.485 -2.617 1.00 74.56 249 ASN A C 1
ATOM 1931 O O . ASN A 1 249 ? -11.010 -8.181 -3.209 1.00 74.56 249 ASN A O 1
ATOM 1935 N N . TRP A 1 250 ? -9.508 -7.761 -1.600 1.00 76.38 250 TRP A N 1
ATOM 1936 C CA . TRP A 1 250 ? -10.188 -6.575 -1.077 1.00 76.38 250 TRP A CA 1
ATOM 1937 C C . TRP A 1 250 ? -9.403 -5.340 -1.514 1.00 76.38 250 TRP A C 1
ATOM 1939 O O . TRP A 1 250 ? -8.354 -5.051 -0.945 1.00 76.38 250 TRP A O 1
ATOM 1949 N N . ARG A 1 251 ? -9.909 -4.607 -2.516 1.00 72.69 251 ARG A N 1
ATOM 1950 C CA . ARG A 1 251 ? -9.314 -3.326 -2.953 1.00 72.69 251 ARG A CA 1
ATOM 1951 C C . ARG A 1 251 ? -9.498 -2.208 -1.924 1.00 72.69 251 ARG A C 1
ATOM 1953 O O . ARG A 1 251 ? -8.707 -1.277 -1.884 1.00 72.69 251 ARG A O 1
ATOM 1960 N N . MET A 1 252 ? -10.558 -2.304 -1.128 1.00 74.62 252 MET A N 1
ATOM 1961 C CA . MET A 1 252 ? -10.910 -1.375 -0.060 1.00 74.62 252 MET A CA 1
ATOM 1962 C C . MET A 1 252 ? -11.443 -2.184 1.119 1.00 74.62 252 MET A C 1
ATOM 1964 O O . MET A 1 252 ? -12.130 -3.185 0.902 1.00 74.62 252 MET A O 1
ATOM 1968 N N . LEU A 1 253 ? -11.129 -1.761 2.345 1.00 82.00 253 LEU A N 1
ATOM 1969 C CA . LEU A 1 253 ? -11.612 -2.424 3.557 1.00 82.00 253 LEU A CA 1
ATOM 1970 C C . LEU A 1 253 ? -13.125 -2.243 3.735 1.00 82.00 253 LEU A C 1
ATOM 1972 O O . LEU A 1 253 ? -13.815 -3.187 4.104 1.00 82.00 253 LEU A O 1
ATOM 1976 N N . GLU A 1 254 ? -13.622 -1.048 3.426 1.00 84.38 254 GLU A N 1
ATOM 1977 C CA . GLU A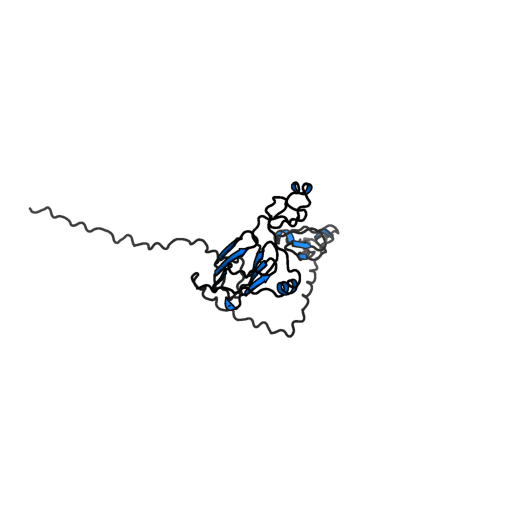 1 254 ? -15.027 -0.672 3.551 1.00 84.38 254 GLU A CA 1
ATOM 1978 C C . GLU A 1 254 ? -15.872 -1.191 2.384 1.00 84.38 254 GLU A C 1
ATOM 1980 O O . GLU A 1 254 ? -15.475 -1.118 1.214 1.00 84.38 254 GLU A O 1
ATOM 1985 N N . TYR A 1 255 ? -17.070 -1.672 2.704 1.00 82.44 255 TYR A N 1
ATOM 1986 C CA . TYR A 1 255 ? -18.111 -1.971 1.736 1.00 82.44 255 TYR A CA 1
ATOM 1987 C C . TYR A 1 255 ? -18.776 -0.671 1.282 1.00 82.44 255 TYR A C 1
ATOM 1989 O O . TYR A 1 255 ? -19.425 0.026 2.060 1.00 82.44 255 TYR A O 1
ATOM 1997 N N . ARG A 1 256 ? -18.634 -0.339 -0.001 1.00 79.38 256 ARG A N 1
ATOM 1998 C CA . ARG A 1 256 ? -19.388 0.753 -0.618 1.00 79.38 256 ARG A CA 1
ATOM 1999 C C . ARG A 1 256 ? -20.630 0.163 -1.265 1.00 79.38 256 ARG A C 1
ATOM 2001 O O . ARG A 1 256 ? -20.518 -0.479 -2.307 1.00 79.38 256 ARG A O 1
ATOM 2008 N N . LY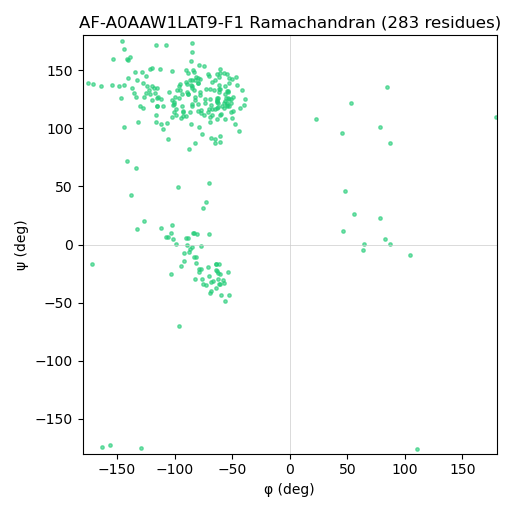S A 1 257 ? -21.810 0.412 -0.690 1.00 67.62 257 LYS A N 1
ATOM 2009 C CA . LYS A 1 257 ? -23.059 0.265 -1.445 1.00 67.62 257 LYS A CA 1
ATOM 2010 C C . LYS A 1 257 ? -22.971 1.232 -2.623 1.00 67.62 257 LYS A C 1
ATOM 2012 O O . LYS A 1 257 ? -22.915 2.443 -2.419 1.00 67.62 257 LYS A O 1
ATOM 2017 N N . SER A 1 258 ? -22.883 0.715 -3.846 1.00 51.94 258 SER A N 1
ATOM 2018 C CA . SER A 1 258 ? -23.139 1.525 -5.035 1.00 51.94 258 SER A CA 1
ATOM 2019 C C . SER A 1 258 ? -24.499 2.179 -4.833 1.00 51.94 258 SER A C 1
ATOM 2021 O O . SER A 1 258 ? -25.451 1.466 -4.522 1.00 51.94 258 SER A O 1
ATOM 2023 N N . SER A 1 259 ? -24.572 3.505 -4.940 1.00 45.59 259 SER A N 1
ATOM 2024 C CA . SER A 1 259 ? -25.813 4.267 -4.804 1.00 45.59 259 SER A CA 1
ATOM 2025 C C . SER A 1 259 ? -26.943 3.559 -5.548 1.00 45.59 259 SER A C 1
ATOM 2027 O O . SER A 1 259 ? -26.845 3.351 -6.758 1.00 45.59 259 SER A O 1
ATOM 2029 N N . GLU A 1 260 ? -27.962 3.149 -4.801 1.00 44.53 260 GLU A N 1
ATOM 2030 C CA . GLU A 1 260 ? -29.128 2.424 -5.284 1.00 44.53 260 GLU A CA 1
ATOM 2031 C C . GLU A 1 260 ? -29.793 3.203 -6.425 1.00 44.53 260 GLU A C 1
ATOM 2033 O O . GLU A 1 260 ? -30.238 4.342 -6.271 1.00 44.53 260 GLU A O 1
ATOM 2038 N N . GLY A 1 261 ? -29.859 2.574 -7.597 1.00 38.47 261 GLY A N 1
ATOM 2039 C CA . GLY A 1 261 ? -30.795 2.962 -8.634 1.00 38.47 261 GLY A CA 1
ATOM 2040 C C . GLY A 1 261 ? -32.202 2.614 -8.165 1.00 38.47 261 GLY A C 1
ATOM 2041 O O . GLY A 1 261 ? -32.559 1.448 -8.178 1.00 38.47 261 GLY A O 1
ATOM 2042 N N . LYS A 1 262 ? -32.945 3.657 -7.779 1.00 34.28 262 LYS A N 1
ATOM 2043 C CA . LYS A 1 262 ? -34.409 3.788 -7.685 1.00 34.28 262 LYS A CA 1
ATOM 2044 C C . LYS A 1 262 ? -35.176 2.728 -6.882 1.00 34.28 262 LYS A C 1
ATOM 2046 O O . LYS A 1 262 ? -35.246 1.561 -7.238 1.00 34.28 262 LYS A O 1
ATOM 2051 N N . ALA A 1 263 ? -35.881 3.241 -5.874 1.00 37.06 263 ALA A N 1
ATOM 2052 C CA . ALA A 1 263 ? -37.073 2.643 -5.297 1.00 37.06 263 ALA A CA 1
ATOM 2053 C C . ALA A 1 263 ? -37.957 2.011 -6.382 1.00 37.06 263 ALA A C 1
ATOM 2055 O O . ALA A 1 263 ? -38.351 2.673 -7.347 1.00 37.06 263 ALA A O 1
ATOM 2056 N N . GLU A 1 264 ? -38.265 0.734 -6.196 1.00 38.06 264 GLU A N 1
ATOM 2057 C CA . GLU A 1 264 ? -39.334 0.042 -6.891 1.00 38.06 264 GLU A CA 1
ATOM 2058 C C . GLU A 1 264 ? -40.650 0.647 -6.383 1.00 38.06 264 GLU A C 1
ATOM 2060 O O . GLU A 1 264 ? -41.171 0.300 -5.327 1.00 38.06 264 GLU A O 1
ATOM 2065 N N . VAL A 1 265 ? -41.117 1.678 -7.086 1.00 38.56 265 VAL A N 1
ATOM 2066 C CA . VAL A 1 265 ? -42.492 2.155 -6.973 1.00 38.56 265 VAL A CA 1
ATOM 2067 C C . VAL A 1 265 ? -43.339 1.127 -7.708 1.00 38.56 265 VAL A C 1
ATOM 2069 O O . VAL A 1 265 ? -43.242 1.015 -8.932 1.00 38.56 265 VAL A O 1
ATOM 2072 N N . GLU A 1 266 ? -44.151 0.379 -6.961 1.00 43.38 266 GLU A N 1
ATOM 2073 C CA . GLU A 1 266 ? -45.293 -0.348 -7.509 1.00 43.38 266 GLU A CA 1
ATOM 2074 C C . GLU A 1 266 ? -46.109 0.629 -8.360 1.00 43.38 266 GLU A C 1
ATOM 2076 O O . GLU A 1 266 ? -46.738 1.566 -7.863 1.00 43.38 266 GLU A O 1
ATOM 2081 N N . THR A 1 267 ? -46.061 0.446 -9.676 1.00 35.16 267 THR A N 1
ATOM 2082 C CA . THR A 1 267 ? -46.963 1.143 -10.584 1.00 35.16 267 THR A CA 1
ATOM 2083 C C . THR A 1 267 ? -48.316 0.457 -10.475 1.00 35.16 267 THR A C 1
ATOM 2085 O O . THR A 1 267 ? -48.574 -0.566 -11.103 1.00 35.16 267 THR A O 1
ATOM 2088 N N . LEU A 1 268 ? -49.179 1.015 -9.626 1.00 41.28 268 LEU A N 1
ATOM 2089 C CA . LEU A 1 268 ? -50.608 0.741 -9.671 1.00 41.28 268 LEU A CA 1
ATOM 2090 C C . LEU A 1 268 ? -51.125 1.082 -11.076 1.00 41.28 268 LEU A C 1
ATOM 2092 O O . LEU A 1 268 ? -50.840 2.147 -11.627 1.00 41.28 268 LEU A O 1
ATOM 2096 N N . ASN A 1 269 ? -51.849 0.130 -1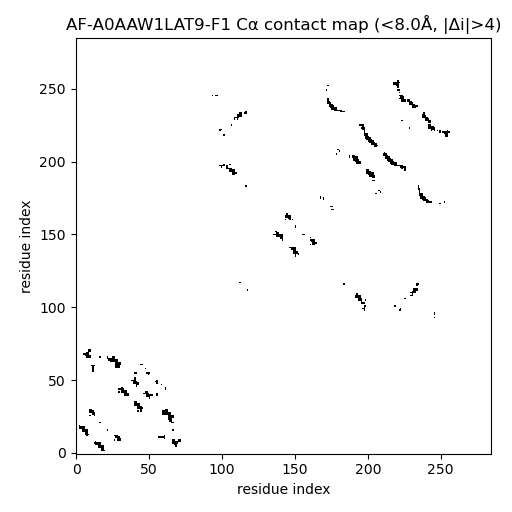1.656 1.00 45.09 269 ASN A N 1
ATOM 2097 C CA . ASN A 1 269 ? -52.395 0.183 -13.003 1.00 45.09 269 ASN A CA 1
ATOM 2098 C C . ASN A 1 269 ? -53.412 1.347 -13.110 1.00 45.09 269 ASN A C 1
ATOM 2100 O O . ASN A 1 269 ? -54.364 1.370 -12.330 1.00 45.09 269 ASN A O 1
ATOM 2104 N N . PRO A 1 270 ? -53.278 2.310 -14.045 1.00 44.09 270 PRO A N 1
ATOM 2105 C CA . PRO A 1 270 ? -54.149 3.495 -14.100 1.00 44.09 270 PRO A CA 1
ATOM 2106 C C . PRO A 1 270 ? -55.607 3.252 -14.535 1.00 44.09 270 PRO A C 1
ATOM 2108 O O . PRO A 1 270 ? -56.324 4.217 -14.780 1.00 44.09 270 PRO A O 1
ATOM 2111 N N . ASN A 1 271 ? -56.059 2.001 -14.658 1.00 50.38 271 ASN A N 1
ATOM 2112 C CA . ASN A 1 271 ? -57.375 1.677 -15.220 1.00 50.38 271 ASN A CA 1
ATOM 2113 C C . ASN A 1 271 ? -58.488 1.403 -14.195 1.00 50.38 271 ASN A C 1
ATOM 2115 O O . ASN A 1 271 ? -59.621 1.185 -14.613 1.00 50.38 271 ASN A O 1
ATOM 2119 N N . ASP A 1 272 ? -58.225 1.474 -12.887 1.00 52.50 272 ASP A N 1
ATOM 2120 C CA . ASP A 1 272 ? -59.226 1.108 -11.866 1.00 52.50 272 ASP A CA 1
ATOM 2121 C C . ASP A 1 272 ? -59.933 2.293 -11.178 1.00 52.50 272 ASP A C 1
ATOM 2123 O O . ASP A 1 272 ? -60.577 2.122 -10.145 1.00 52.50 272 ASP A O 1
ATOM 2127 N N . LEU A 1 273 ? -59.886 3.504 -11.744 1.00 50.06 273 LEU A N 1
ATOM 2128 C CA . LEU A 1 273 ? -60.630 4.657 -11.212 1.00 50.06 273 LEU A CA 1
ATOM 2129 C C . LEU A 1 273 ? -61.374 5.425 -12.312 1.00 50.06 273 LEU A C 1
ATOM 2131 O O . LEU A 1 273 ? -61.108 6.596 -12.568 1.00 50.06 273 LEU A O 1
ATOM 2135 N N . ALA A 1 274 ? -62.361 4.774 -12.926 1.00 42.12 274 ALA A N 1
ATOM 2136 C CA . ALA A 1 274 ? -63.502 5.487 -13.495 1.00 42.12 274 ALA A CA 1
ATOM 2137 C C . ALA A 1 274 ? -64.671 5.419 -12.490 1.00 42.12 274 ALA A C 1
ATOM 2139 O O . ALA A 1 274 ? -65.208 4.332 -12.258 1.00 42.12 274 ALA A O 1
ATOM 2140 N N . PRO A 1 275 ? -65.074 6.538 -11.861 1.00 46.34 275 PRO A N 1
ATOM 2141 C CA . PRO A 1 275 ? -66.251 6.562 -11.004 1.00 46.34 275 PRO A CA 1
ATOM 2142 C C . PRO A 1 275 ? -67.525 6.397 -11.846 1.00 46.34 275 PRO A C 1
ATOM 2144 O O . PRO A 1 275 ? -67.776 7.163 -12.776 1.00 46.34 275 PRO A O 1
ATOM 2147 N N . LYS A 1 276 ? -68.345 5.397 -11.498 1.00 43.53 276 LYS A N 1
ATOM 2148 C CA . LYS A 1 276 ? -69.746 5.301 -11.927 1.00 43.53 276 LYS A CA 1
ATOM 2149 C C . LYS A 1 276 ? -70.501 6.490 -11.341 1.00 43.53 276 LYS A C 1
ATOM 2151 O O . LYS A 1 276 ? -70.727 6.536 -10.136 1.00 43.53 276 LYS A O 1
ATOM 2156 N N . VAL A 1 277 ? -70.867 7.442 -12.191 1.00 49.31 277 VAL A N 1
ATOM 2157 C CA . VAL A 1 277 ? -71.852 8.469 -11.852 1.00 49.31 277 VAL A CA 1
ATOM 2158 C C . VAL A 1 277 ? -73.238 7.895 -12.129 1.00 49.31 277 VAL A C 1
ATOM 2160 O O . VAL A 1 277 ? -73.523 7.433 -13.233 1.00 49.31 277 VAL A O 1
ATOM 2163 N N . GLU A 1 278 ? -74.066 7.851 -11.091 1.00 42.78 278 GLU A N 1
ATOM 2164 C CA . GLU A 1 278 ? -75.477 7.491 -11.179 1.00 42.78 278 GLU A CA 1
ATOM 2165 C C . GLU A 1 278 ? -76.213 8.604 -11.933 1.00 42.78 278 GLU A C 1
ATOM 2167 O O . GLU A 1 278 ? -76.180 9.771 -11.539 1.00 42.78 278 GLU A O 1
ATOM 2172 N N . GLY A 1 279 ? -76.828 8.243 -13.060 1.00 44.50 279 GLY A N 1
ATOM 2173 C CA . GLY A 1 279 ? -77.737 9.116 -13.787 1.00 44.50 279 GLY A CA 1
ATOM 2174 C C . GLY A 1 279 ? -79.013 9.282 -12.977 1.00 44.50 279 GLY A C 1
ATOM 2175 O O . GLY A 1 279 ? -79.715 8.310 -12.715 1.00 44.50 279 GLY A O 1
ATOM 2176 N N . VAL A 1 280 ? -79.279 10.514 -12.557 1.00 49.00 280 VAL A N 1
ATOM 2177 C CA . VAL A 1 280 ? -80.550 10.908 -11.954 1.00 49.00 280 VAL A CA 1
ATOM 2178 C C . VAL A 1 280 ? -81.554 11.059 -13.094 1.00 49.00 280 VAL A C 1
ATOM 2180 O O . VAL A 1 280 ? -81.381 11.921 -13.956 1.00 49.00 280 VAL A O 1
ATOM 2183 N N . ASP A 1 281 ? -82.547 10.173 -13.111 1.00 48.69 281 ASP A N 1
ATOM 2184 C CA . ASP A 1 281 ? -83.665 10.157 -14.053 1.00 48.69 281 ASP A CA 1
ATOM 2185 C C . ASP A 1 281 ? -84.502 11.431 -13.893 1.00 48.69 281 ASP A C 1
ATOM 2187 O O . ASP A 1 281 ? -84.918 11.785 -12.786 1.00 48.69 281 ASP A O 1
ATOM 2191 N N . LEU A 1 282 ? -84.717 12.141 -14.996 1.00 55.75 282 LEU A N 1
ATOM 2192 C CA . LEU A 1 282 ? -85.424 13.420 -15.025 1.00 55.75 282 LEU A CA 1
ATOM 2193 C C . LEU A 1 282 ? -86.367 13.486 -16.229 1.00 55.75 282 LEU A C 1
ATOM 2195 O O . LEU A 1 282 ? -86.453 14.517 -16.880 1.00 55.75 282 LEU A O 1
ATOM 2199 N N . GLU A 1 283 ? -87.087 12.395 -16.501 1.00 46.88 283 GLU A N 1
ATOM 2200 C CA . GLU A 1 283 ? -88.244 12.368 -17.406 1.00 46.88 283 GLU A CA 1
ATOM 2201 C C . GLU A 1 283 ? -89.337 11.443 -16.840 1.00 46.88 283 GLU A C 1
ATOM 2203 O O . GLU A 1 283 ? -89.593 10.352 -17.335 1.00 46.88 283 GLU A O 1
ATOM 2208 N N . ASP A 1 284 ? -89.983 11.912 -15.768 1.00 52.62 284 ASP A N 1
ATOM 2209 C CA . ASP A 1 284 ? -91.376 11.577 -15.457 1.00 52.62 284 ASP A CA 1
ATOM 2210 C C . ASP A 1 284 ? -92.253 12.603 -16.204 1.00 52.62 284 ASP A C 1
ATOM 2212 O O . ASP A 1 284 ? -92.633 13.656 -15.675 1.00 52.62 284 ASP A O 1
ATOM 2216 N N . LEU A 1 285 ? -92.467 12.307 -17.491 1.00 39.12 285 LEU A N 1
ATOM 2217 C CA . LEU A 1 285 ? -93.659 12.625 -18.283 1.00 39.12 285 LEU A CA 1
ATOM 2218 C C . LEU A 1 285 ? -93.893 11.503 -19.300 1.00 39.12 285 LEU A C 1
ATOM 2220 O O . LEU A 1 285 ? -92.974 11.239 -20.105 1.00 39.12 285 LEU A O 1
#

Mean predicted aligned error: 20.99 Å

InterPro domains:
  IPR007051 CHORD domain [PF04968] (7-67)
  IPR007051 CHORD domain [PF04968] (140-173)
  IPR007051 CHORD domain [PS51401] (8-67)
  IPR008978 HSP20-like chaperone [G3DSA:2.60.40.790] (174-268)
  IPR008978 HSP20-like chaperone [SSF49764] (178-258)
  IPR039790 Cysteine and histidine-rich domain-containing protein 1 [PTHR46983] (6-173)

Solvent-accessible surface area (backbone atoms only — not comparable to full-atom values): 18470 Å² total; per-residue (Å²): 133,88,73,68,74,43,54,26,44,47,47,59,49,65,47,72,42,47,76,92,71,58,38,62,73,68,26,48,17,37,92,41,54,81,48,78,56,94,71,31,30,34,36,75,69,50,94,63,65,36,70,52,69,70,59,42,68,63,48,72,31,84,44,66,28,53,66,36,75,62,70,72,80,73,76,76,73,79,77,69,85,64,81,73,80,72,74,80,69,78,69,71,84,68,76,82,73,80,78,72,63,88,83,51,77,62,47,75,60,77,70,42,75,38,70,82,53,64,74,70,65,87,68,85,83,89,88,89,83,89,81,93,68,100,69,86,52,70,63,45,66,49,88,50,55,80,30,87,53,50,39,77,43,84,78,45,73,76,53,82,85,63,54,54,94,72,77,83,84,79,62,83,69,36,48,70,45,78,48,92,74,74,74,93,78,75,74,62,82,80,36,48,40,31,36,29,46,40,32,44,36,35,40,43,54,39,73,89,59,85,54,41,71,49,77,48,77,42,46,34,56,58,51,34,35,60,85,75,28,51,38,37,39,49,69,42,33,41,38,39,41,54,31,65,67,55,101,69,86,72,96,47,69,58,51,74,79,71,81,80,82,68,83,87,70,82,78,75,71,91,80,84,78,77,81,86,76,83,81,80,87,86,75,97,122

Organism: Popillia japonica (NCBI:txid7064)